Protein AF-A0A5B2VQ23-F1 (afdb_monomer_lite)

Foldseek 3Di:
DDPVVVVLLVVLLVLLLLLVVLLVLLVVLVVCVVVVPPVSVVDVVSLVSSVVSLLVLLQSLLLQLPPPDPSNVSHLVVCCPPVNVVVFDPVLSVVSVVLSVVCVVLSVVSVVSNCVSVVVPPPPVPPPSPVPCVCSVSSVVSSVSSVVNSCSRQVRPPPPPDPPPPDSVVVVVVVVVVVVVVVVVVVVPD

Radius of gyration: 19.09 Å; chains: 1; bounding box: 49×31×56 Å

Structure (mmCIF, N/CA/C/O backbone):
data_AF-A0A5B2VQ23-F1
#
_entry.id   AF-A0A5B2VQ23-F1
#
loop_
_atom_site.group_PDB
_atom_site.id
_atom_site.type_symbol
_atom_site.label_atom_id
_atom_site.label_alt_id
_atom_site.label_comp_id
_atom_site.label_asym_id
_atom_site.label_entity_id
_atom_site.label_seq_id
_atom_site.pdbx_PDB_ins_code
_atom_site.Cartn_x
_atom_site.Cartn_y
_atom_site.Cartn_z
_atom_site.occupancy
_atom_site.B_iso_or_equiv
_atom_site.auth_seq_id
_atom_site.auth_comp_id
_atom_site.auth_asym_id
_atom_site.auth_atom_id
_atom_site.pdbx_PDB_model_num
ATOM 1 N N . MET A 1 1 ? -21.904 -0.672 13.818 1.00 55.91 1 MET A N 1
ATOM 2 C CA . MET A 1 1 ? -20.842 0.058 13.090 1.00 55.91 1 MET A CA 1
ATOM 3 C C . MET A 1 1 ? -21.196 1.538 13.069 1.00 55.91 1 MET A C 1
ATOM 5 O O . MET A 1 1 ? -22.322 1.856 12.708 1.00 55.91 1 MET A O 1
ATOM 9 N N . THR A 1 2 ? -20.294 2.427 13.496 1.00 69.75 2 THR A N 1
ATOM 10 C CA . THR A 1 2 ? -20.486 3.876 13.313 1.00 69.75 2 THR A CA 1
ATOM 11 C C . THR A 1 2 ? -20.231 4.232 11.846 1.00 69.75 2 THR A C 1
ATOM 13 O O . THR A 1 2 ? -19.403 3.597 11.189 1.00 69.75 2 THR A O 1
ATOM 16 N N . LEU A 1 3 ? -20.946 5.228 11.318 1.00 74.62 3 LEU A N 1
ATOM 17 C CA . LEU A 1 3 ? -20.786 5.693 9.932 1.00 74.62 3 LEU A CA 1
ATOM 18 C C . LEU A 1 3 ? -19.321 6.056 9.620 1.00 74.62 3 LEU A C 1
ATOM 20 O O . LEU A 1 3 ? -18.802 5.725 8.560 1.00 74.62 3 LEU A O 1
ATOM 24 N N . GLU A 1 4 ? -18.630 6.645 10.592 1.00 78.56 4 GLU A N 1
ATOM 25 C CA . GLU A 1 4 ? -17.244 7.099 10.463 1.00 78.56 4 GLU A CA 1
ATOM 26 C C . GLU A 1 4 ? -16.233 5.960 10.261 1.00 78.56 4 GLU A C 1
ATOM 28 O O . GLU A 1 4 ? -15.304 6.094 9.462 1.00 78.56 4 GLU A O 1
ATOM 33 N N . LEU A 1 5 ? -16.415 4.816 10.935 1.00 80.19 5 LEU A N 1
ATOM 34 C CA . LEU A 1 5 ? -15.541 3.654 10.750 1.00 80.19 5 LEU A CA 1
ATOM 35 C C . LEU A 1 5 ? -15.748 3.029 9.364 1.00 80.19 5 LEU A C 1
ATOM 37 O O . LEU A 1 5 ? -14.778 2.677 8.693 1.00 80.19 5 LEU A O 1
ATOM 41 N N . ALA A 1 6 ? -17.000 2.946 8.903 1.00 79.62 6 ALA A N 1
ATOM 42 C CA . ALA A 1 6 ? -17.312 2.473 7.555 1.00 79.62 6 ALA A CA 1
ATOM 43 C C . ALA A 1 6 ? -16.674 3.373 6.483 1.00 79.62 6 ALA A C 1
ATOM 45 O O . ALA A 1 6 ? -16.085 2.879 5.518 1.00 79.62 6 ALA A O 1
ATOM 46 N N . GLU A 1 7 ? -16.734 4.695 6.668 1.00 81.44 7 GLU A N 1
ATOM 47 C CA . GLU A 1 7 ? -16.079 5.660 5.785 1.00 81.44 7 GLU A CA 1
ATOM 48 C C . GLU A 1 7 ? -14.554 5.512 5.791 1.00 81.44 7 GLU A C 1
ATOM 50 O O . GLU A 1 7 ? -13.938 5.509 4.721 1.00 81.44 7 GLU A O 1
ATOM 55 N N . LEU A 1 8 ? -13.935 5.350 6.965 1.00 86.50 8 LEU A N 1
ATOM 56 C CA . LEU A 1 8 ? -12.493 5.134 7.095 1.00 86.50 8 LEU A CA 1
ATOM 57 C C . LEU A 1 8 ? -12.040 3.895 6.310 1.00 86.50 8 LEU A C 1
ATOM 59 O O . LEU A 1 8 ? -11.139 3.999 5.472 1.00 86.50 8 LEU A O 1
ATOM 63 N N . LEU A 1 9 ? -12.698 2.755 6.533 1.00 86.06 9 LEU A N 1
ATOM 64 C CA . LEU A 1 9 ? -12.406 1.500 5.833 1.00 86.06 9 LEU A CA 1
ATOM 65 C C . LEU A 1 9 ? -12.638 1.638 4.325 1.00 86.06 9 LEU A C 1
ATOM 67 O O . LEU A 1 9 ? -11.800 1.226 3.522 1.00 86.06 9 LEU A O 1
ATOM 71 N N . GLY A 1 10 ? -13.728 2.297 3.920 1.00 80.88 10 GLY A N 1
ATOM 72 C CA . GLY A 1 10 ? -14.028 2.565 2.515 1.00 80.88 10 GLY A CA 1
ATOM 73 C C . GLY A 1 10 ? -12.948 3.401 1.818 1.00 80.88 10 GLY A C 1
ATOM 74 O O . GLY A 1 10 ? -12.617 3.143 0.654 1.00 80.88 10 GLY A O 1
ATOM 75 N N . LYS A 1 11 ? -12.352 4.378 2.518 1.00 86.94 11 LYS A N 1
ATOM 76 C CA . LYS A 1 11 ? -11.222 5.172 2.006 1.00 86.94 11 LYS A CA 1
ATOM 77 C C . LYS A 1 11 ? -9.931 4.362 1.944 1.00 86.94 11 LYS A C 1
ATOM 79 O O . LYS A 1 11 ? -9.239 4.444 0.933 1.00 86.94 11 LYS A O 1
ATOM 84 N N . GLN A 1 12 ? -9.629 3.557 2.959 1.00 91.38 12 GLN A N 1
ATOM 85 C CA . GLN A 1 12 ? -8.456 2.676 2.947 1.00 91.38 12 GLN A CA 1
ATOM 86 C C . GLN A 1 12 ? -8.512 1.673 1.794 1.00 91.38 12 GLN A C 1
ATOM 88 O O . GLN A 1 12 ? -7.545 1.520 1.050 1.00 91.38 12 GLN A O 1
ATOM 93 N N . TYR A 1 13 ? -9.680 1.069 1.584 1.00 88.25 13 TYR A N 1
ATOM 94 C CA . TYR A 1 13 ? -9.930 0.173 0.465 1.00 88.25 13 TYR A CA 1
ATOM 95 C C . TYR A 1 13 ? -9.766 0.871 -0.890 1.00 88.25 13 TYR A C 1
ATOM 97 O O . TYR A 1 13 ? -9.156 0.330 -1.808 1.00 88.25 13 TYR A O 1
ATOM 105 N N . LEU A 1 14 ? -10.272 2.102 -1.026 1.00 85.50 14 LEU A N 1
ATOM 106 C CA . LEU A 1 14 ? -10.092 2.891 -2.245 1.00 85.50 14 LEU A CA 1
ATOM 107 C C . LEU A 1 14 ? -8.608 3.163 -2.538 1.00 85.50 14 LEU A C 1
ATOM 109 O O . LEU A 1 14 ? -8.192 3.026 -3.686 1.00 85.50 14 LEU A O 1
ATOM 113 N N . ILE A 1 15 ? -7.818 3.517 -1.521 1.00 86.56 15 ILE A N 1
ATOM 114 C CA . ILE A 1 15 ? -6.372 3.725 -1.675 1.00 86.56 15 ILE A CA 1
ATOM 115 C C . ILE A 1 15 ? -5.701 2.424 -2.127 1.00 86.56 15 ILE A C 1
ATOM 117 O O . ILE A 1 15 ? -4.978 2.437 -3.121 1.00 86.56 15 ILE A O 1
ATOM 121 N N . ALA A 1 16 ? -5.988 1.296 -1.469 1.00 89.38 16 ALA A N 1
ATOM 122 C CA . ALA A 1 16 ? -5.432 -0.003 -1.845 1.00 89.38 16 ALA A CA 1
ATOM 123 C C . ALA A 1 16 ? -5.801 -0.408 -3.284 1.00 89.38 16 ALA A C 1
ATOM 125 O O . ALA A 1 16 ? -4.937 -0.853 -4.033 1.00 89.38 16 ALA A O 1
ATOM 126 N N . ALA A 1 17 ? -7.0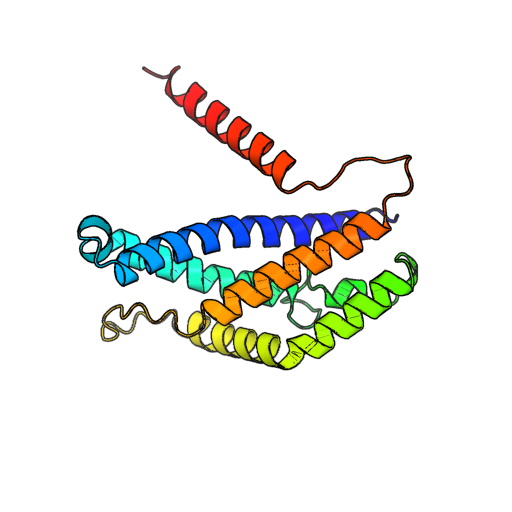41 -0.173 -3.720 1.00 84.88 17 ALA A N 1
ATOM 127 C CA . ALA A 1 17 ? -7.463 -0.446 -5.095 1.00 84.88 17 ALA A CA 1
ATOM 128 C C . ALA A 1 17 ? -6.725 0.426 -6.132 1.00 84.88 17 ALA A C 1
ATOM 130 O O . ALA A 1 17 ? -6.422 -0.029 -7.235 1.00 84.88 17 ALA A O 1
ATOM 131 N N . TYR A 1 18 ? -6.411 1.685 -5.801 1.00 87.12 18 TYR A N 1
ATOM 132 C CA . TYR A 1 18 ? -5.564 2.513 -6.664 1.00 87.12 18 TYR A CA 1
ATOM 133 C C . TYR A 1 18 ? -4.118 2.023 -6.686 1.00 87.12 18 TYR A C 1
ATOM 135 O O . TYR A 1 18 ? -3.516 2.003 -7.759 1.00 87.12 18 TYR A O 1
ATOM 143 N N . VAL A 1 19 ? -3.576 1.605 -5.540 1.00 89.94 19 VAL A N 1
ATOM 144 C CA . VAL A 1 19 ? -2.248 0.983 -5.471 1.00 89.94 19 VAL A CA 1
ATOM 145 C C . VAL A 1 19 ? -2.190 -0.257 -6.362 1.00 89.94 19 VAL A C 1
ATOM 147 O O . VAL A 1 19 ? -1.254 -0.371 -7.145 1.00 89.94 19 VAL A O 1
ATOM 150 N N . GLU A 1 20 ? -3.206 -1.122 -6.320 1.00 91.88 20 GLU A N 1
ATOM 151 C CA . GLU A 1 20 ? -3.279 -2.350 -7.124 1.00 91.88 20 GLU A CA 1
ATOM 152 C C . GLU A 1 20 ? -3.112 -2.077 -8.622 1.00 91.88 20 GLU A C 1
ATOM 154 O O . GLU A 1 20 ? -2.268 -2.673 -9.288 1.00 91.88 20 GLU A O 1
ATOM 159 N N . LYS A 1 21 ? -3.857 -1.109 -9.161 1.00 88.81 21 LYS A N 1
ATOM 160 C CA . LYS A 1 21 ? -3.761 -0.759 -10.586 1.00 88.81 21 LYS A CA 1
ATOM 161 C C . LYS A 1 21 ? -2.381 -0.228 -10.960 1.00 88.81 21 LYS A C 1
ATOM 163 O O . LYS A 1 21 ? -1.829 -0.580 -12.001 1.00 88.81 21 LYS A O 1
ATOM 168 N N . LYS A 1 22 ? -1.829 0.648 -10.117 1.00 91.50 22 LYS A N 1
ATOM 169 C CA . LYS A 1 22 ? -0.528 1.279 -10.360 1.00 91.50 22 LYS A CA 1
ATOM 170 C C . LYS A 1 22 ? 0.593 0.246 -10.285 1.00 91.50 22 LYS A C 1
ATOM 172 O O . LYS A 1 22 ? 1.469 0.244 -11.143 1.00 91.50 22 LYS A O 1
ATOM 177 N N . ILE A 1 23 ? 0.553 -0.648 -9.296 1.00 91.12 23 ILE A N 1
ATOM 178 C CA . ILE A 1 23 ? 1.591 -1.658 -9.091 1.00 91.12 23 ILE A CA 1
ATOM 179 C C . ILE A 1 23 ? 1.540 -2.754 -10.159 1.00 91.12 23 ILE A C 1
ATOM 181 O O . ILE A 1 23 ? 2.591 -3.173 -10.628 1.00 91.12 23 ILE A O 1
ATOM 185 N N . GLN A 1 24 ? 0.348 -3.139 -10.636 1.00 89.56 24 GLN A N 1
ATOM 186 C CA . GLN A 1 24 ? 0.195 -4.039 -11.786 1.00 89.56 24 GLN A CA 1
ATOM 187 C C . GLN A 1 24 ? 0.872 -3.476 -13.039 1.00 89.56 24 GLN A C 1
ATOM 189 O O . GLN A 1 24 ? 1.610 -4.193 -13.710 1.00 89.56 24 GLN A O 1
ATOM 194 N N . LEU A 1 25 ? 0.678 -2.184 -13.327 1.00 88.88 25 LEU A N 1
ATOM 195 C CA . LEU A 1 25 ? 1.343 -1.520 -14.448 1.00 88.88 25 LEU A CA 1
ATOM 196 C C . LEU A 1 25 ? 2.869 -1.506 -14.276 1.00 88.88 25 LEU A C 1
ATOM 198 O O . LEU A 1 25 ? 3.599 -1.813 -15.216 1.00 88.88 25 LEU A O 1
ATOM 202 N N . VAL A 1 26 ? 3.350 -1.154 -13.079 1.00 89.12 26 VAL A N 1
ATOM 203 C CA . VAL A 1 26 ? 4.786 -1.123 -12.764 1.00 89.12 26 VAL A CA 1
ATOM 204 C C . VAL A 1 26 ? 5.410 -2.506 -12.930 1.00 89.12 26 VAL A C 1
ATOM 206 O O . VAL A 1 26 ? 6.431 -2.619 -13.602 1.00 89.12 26 VAL A O 1
ATOM 209 N N . ASN A 1 27 ? 4.784 -3.549 -12.378 1.00 89.19 27 ASN A N 1
ATOM 210 C CA . ASN A 1 27 ? 5.247 -4.931 -12.494 1.00 89.19 27 ASN A CA 1
ATOM 211 C C . ASN A 1 27 ? 5.236 -5.400 -13.956 1.00 89.19 27 ASN A C 1
ATOM 213 O O . ASN A 1 27 ? 6.235 -5.932 -14.417 1.00 89.19 27 ASN A O 1
ATOM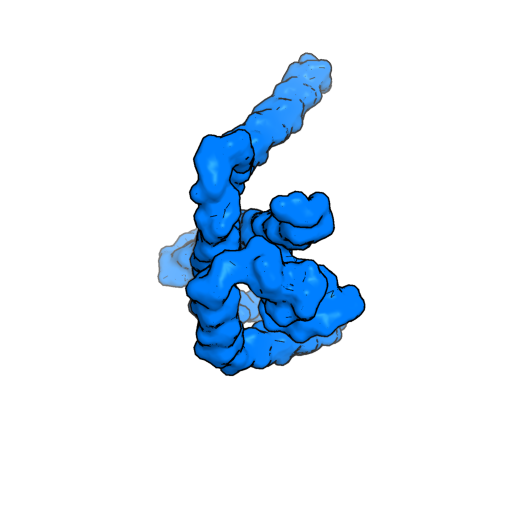 217 N N . TYR A 1 28 ? 4.170 -5.127 -14.719 1.00 89.12 28 TYR A N 1
ATOM 218 C CA . TYR A 1 28 ? 4.104 -5.477 -16.145 1.00 89.12 28 TYR A CA 1
ATOM 219 C C . TYR A 1 28 ? 5.250 -4.849 -16.948 1.00 89.12 28 TYR A C 1
ATOM 221 O O . TYR A 1 28 ? 5.895 -5.503 -17.767 1.00 89.12 28 TYR A O 1
ATOM 229 N N . ILE A 1 29 ? 5.517 -3.566 -16.700 1.00 85.38 29 ILE A N 1
ATOM 230 C CA . ILE A 1 29 ? 6.586 -2.839 -17.376 1.00 85.38 29 ILE A CA 1
ATOM 231 C C . ILE A 1 29 ? 7.959 -3.367 -16.921 1.00 85.38 29 ILE A C 1
ATOM 233 O O . ILE A 1 29 ? 8.810 -3.598 -17.776 1.00 85.38 29 ILE A O 1
ATOM 237 N N . LYS A 1 30 ? 8.157 -3.643 -15.621 1.00 85.62 30 LYS A N 1
ATOM 238 C CA . LYS A 1 30 ? 9.380 -4.257 -15.070 1.00 85.62 30 LYS A CA 1
ATOM 239 C C . LYS A 1 30 ? 9.673 -5.627 -15.683 1.00 85.62 30 LYS A C 1
ATOM 241 O O . LYS A 1 30 ? 10.771 -5.828 -16.194 1.00 85.62 30 LYS A O 1
ATOM 246 N N . ASP A 1 31 ? 8.684 -6.515 -15.702 1.00 86.06 31 ASP A N 1
ATOM 247 C CA . ASP A 1 31 ? 8.779 -7.846 -16.309 1.00 86.06 31 ASP A CA 1
ATOM 248 C C . ASP A 1 31 ? 9.177 -7.768 -17.786 1.00 86.06 31 ASP A C 1
ATOM 250 O O . ASP A 1 31 ? 9.881 -8.637 -18.295 1.00 86.06 31 ASP A O 1
ATOM 254 N N . GLY A 1 32 ? 8.724 -6.722 -18.481 1.00 82.94 32 GLY A N 1
ATOM 255 C CA . GLY A 1 32 ? 9.121 -6.429 -19.848 1.00 82.94 32 GLY A CA 1
ATOM 256 C C . GLY A 1 32 ? 10.613 -6.169 -20.022 1.00 82.94 32 GLY A C 1
ATOM 257 O O . GLY A 1 32 ? 11.196 -6.685 -20.975 1.00 82.94 32 GLY A O 1
ATOM 258 N N . TYR A 1 33 ? 11.230 -5.406 -19.113 1.00 79.75 33 TYR A N 1
ATOM 259 C CA . TYR A 1 33 ? 12.685 -5.203 -19.119 1.00 79.75 33 TYR A CA 1
ATOM 260 C C . TYR A 1 33 ? 13.427 -6.475 -18.767 1.00 79.75 33 TYR A C 1
ATOM 262 O O . TYR A 1 33 ? 14.385 -6.814 -19.444 1.00 79.75 33 TYR A O 1
ATOM 270 N N . ASP A 1 34 ? 12.964 -7.193 -17.744 1.00 82.25 34 ASP A N 1
ATOM 271 C CA . ASP A 1 34 ? 13.632 -8.412 -17.275 1.00 82.25 34 ASP A CA 1
ATOM 272 C C . ASP A 1 34 ? 13.640 -9.523 -18.335 1.00 82.25 34 ASP A C 1
ATOM 274 O O . ASP A 1 34 ? 14.449 -10.444 -18.264 1.00 82.25 34 ASP A O 1
ATOM 278 N N . LYS A 1 35 ? 12.735 -9.437 -19.317 1.00 85.62 35 LYS A N 1
ATOM 279 C CA . LYS A 1 35 ? 12.602 -10.365 -20.449 1.00 85.62 35 LYS A CA 1
ATOM 280 C C . LYS A 1 35 ? 13.102 -9.789 -21.777 1.00 85.62 35 LYS A C 1
ATOM 282 O O . LYS A 1 35 ? 12.795 -10.355 -22.824 1.00 85.62 35 LYS A O 1
ATOM 287 N N . ASP A 1 36 ? 13.800 -8.658 -21.756 1.00 81.44 36 ASP A N 1
ATOM 288 C CA . ASP A 1 36 ? 14.346 -8.002 -22.946 1.00 81.44 36 ASP A CA 1
ATOM 289 C C . ASP A 1 36 ? 13.316 -7.696 -24.059 1.00 81.44 36 ASP A C 1
ATOM 291 O O . ASP A 1 36 ? 13.629 -7.724 -25.250 1.00 81.44 36 ASP A O 1
ATOM 295 N N . LEU A 1 37 ? 12.059 -7.386 -23.702 1.00 80.31 37 LEU A N 1
ATOM 296 C CA . LEU A 1 37 ? 10.991 -7.152 -24.684 1.00 80.31 37 LEU A CA 1
ATOM 297 C C . LEU A 1 37 ? 11.185 -5.805 -25.419 1.00 80.31 37 LEU A C 1
ATOM 299 O O . LEU A 1 37 ? 10.974 -4.744 -24.815 1.00 80.31 37 LEU A O 1
ATOM 303 N N . PRO A 1 38 ? 11.481 -5.787 -26.740 1.00 74.19 38 PRO A N 1
ATOM 304 C CA . PRO A 1 38 ? 11.937 -4.572 -27.430 1.00 74.19 38 PRO A CA 1
ATOM 305 C C . PRO A 1 38 ? 10.940 -3.406 -27.422 1.00 74.19 38 PRO A C 1
ATOM 307 O O . PRO A 1 38 ? 11.345 -2.245 -27.379 1.00 74.19 38 PRO A O 1
ATOM 310 N N . ILE A 1 39 ? 9.635 -3.693 -27.454 1.00 74.19 39 ILE A N 1
ATOM 311 C CA . ILE A 1 39 ? 8.572 -2.671 -27.442 1.00 74.19 39 ILE A CA 1
ATOM 312 C C . ILE A 1 39 ? 8.529 -1.930 -26.099 1.00 74.19 39 ILE A C 1
ATOM 314 O O . ILE A 1 39 ? 8.231 -0.737 -26.064 1.00 74.19 39 ILE A O 1
ATOM 318 N N . LEU A 1 40 ? 8.832 -2.620 -24.998 1.00 72.19 40 LEU A N 1
ATOM 319 C CA . LEU A 1 40 ? 8.796 -2.047 -23.653 1.00 72.19 40 LEU A CA 1
ATOM 320 C C . LEU A 1 40 ? 10.113 -1.331 -23.334 1.00 72.19 40 LEU A C 1
ATOM 322 O O . LEU A 1 40 ? 10.093 -0.214 -22.820 1.00 72.19 40 LEU A O 1
ATOM 326 N N . ILE A 1 41 ? 11.245 -1.903 -23.752 1.00 68.69 41 ILE A N 1
ATOM 327 C CA . ILE A 1 41 ? 12.574 -1.319 -23.527 1.00 68.69 41 ILE A CA 1
ATOM 328 C C . ILE A 1 41 ? 12.773 -0.010 -24.284 1.00 68.69 41 ILE A C 1
ATOM 330 O O . ILE A 1 41 ? 13.300 0.947 -23.724 1.00 68.69 41 ILE A O 1
ATOM 334 N N . ASN A 1 42 ? 12.318 0.077 -25.531 1.00 73.81 42 ASN A N 1
ATOM 335 C CA . ASN A 1 42 ? 12.591 1.251 -26.362 1.00 73.81 42 ASN A CA 1
ATOM 336 C C . ASN A 1 42 ? 11.587 2.401 -26.165 1.00 73.81 42 ASN A C 1
ATOM 338 O O . ASN A 1 42 ? 11.744 3.473 -26.752 1.00 73.81 42 ASN A O 1
ATOM 342 N N . ASN A 1 43 ? 10.551 2.218 -25.341 1.00 79.44 43 ASN A N 1
ATOM 343 C CA . ASN A 1 43 ? 9.467 3.185 -25.205 1.00 79.44 43 ASN A CA 1
ATOM 344 C C . ASN A 1 43 ? 9.617 4.075 -23.962 1.00 79.44 43 ASN A C 1
ATOM 346 O O . ASN A 1 43 ? 9.014 3.821 -22.924 1.00 79.44 43 ASN A O 1
ATOM 350 N N . ARG A 1 44 ? 10.348 5.189 -24.092 1.00 77.81 44 ARG A N 1
ATOM 351 C CA . ARG A 1 44 ? 10.585 6.162 -23.001 1.00 77.81 44 ARG A CA 1
ATOM 352 C C . ARG A 1 44 ? 9.317 6.644 -22.280 1.00 77.81 44 ARG A C 1
ATOM 354 O O . ARG A 1 44 ? 9.371 6.944 -21.090 1.00 77.81 44 ARG A O 1
ATOM 361 N N . PHE A 1 45 ? 8.177 6.715 -22.968 1.00 79.75 45 PHE A N 1
ATOM 362 C CA . PHE A 1 45 ? 6.909 7.110 -22.349 1.00 79.75 45 PHE A CA 1
ATOM 363 C C . PHE A 1 45 ? 6.426 6.073 -21.322 1.00 79.75 45 PHE A C 1
ATOM 365 O O . PHE A 1 45 ? 5.990 6.438 -20.226 1.00 79.75 45 PHE A O 1
ATOM 372 N N . LEU A 1 46 ? 6.554 4.780 -21.637 1.00 81.06 46 LEU A N 1
ATOM 373 C CA . LEU A 1 46 ? 6.235 3.697 -20.702 1.00 81.06 46 LEU A CA 1
ATOM 374 C C . LEU A 1 46 ? 7.167 3.705 -19.486 1.00 81.06 46 LEU A C 1
ATOM 376 O O . LEU A 1 46 ? 6.696 3.510 -18.367 1.00 81.06 46 LEU A O 1
ATOM 380 N N . HIS A 1 47 ? 8.455 4.010 -19.675 1.00 76.75 47 HIS A N 1
ATOM 381 C CA . HIS A 1 47 ? 9.421 4.140 -18.572 1.00 76.75 47 HIS A CA 1
ATOM 382 C C . HIS A 1 47 ? 8.984 5.229 -17.595 1.00 76.75 47 HIS A C 1
ATOM 384 O O . HIS A 1 47 ? 8.882 5.003 -16.389 1.00 76.75 47 HIS A O 1
ATOM 390 N N . PHE A 1 48 ? 8.676 6.409 -18.134 1.00 80.19 48 PHE A N 1
ATOM 391 C CA . PHE A 1 48 ? 8.255 7.560 -17.348 1.00 80.19 48 PHE A CA 1
ATOM 392 C C . PHE A 1 48 ? 6.948 7.285 -16.600 1.00 80.19 48 PHE A C 1
ATOM 394 O O . PHE A 1 48 ? 6.818 7.594 -15.415 1.00 80.19 48 PHE A O 1
ATOM 401 N N . THR A 1 49 ? 6.005 6.622 -17.267 1.00 84.62 49 THR A N 1
ATOM 402 C CA . THR A 1 49 ? 4.725 6.242 -16.671 1.00 84.62 49 THR A CA 1
ATOM 403 C C . THR A 1 49 ? 4.918 5.234 -15.538 1.00 84.62 49 THR A C 1
ATOM 405 O O . THR A 1 49 ? 4.341 5.416 -14.465 1.00 84.62 49 THR A O 1
ATOM 408 N N . ALA A 1 50 ? 5.743 4.199 -15.719 1.00 85.06 50 ALA A N 1
ATOM 409 C CA . ALA A 1 50 ? 6.041 3.238 -14.657 1.00 85.06 50 ALA A CA 1
ATOM 410 C C . ALA A 1 50 ? 6.680 3.929 -13.448 1.00 85.06 50 ALA A C 1
ATOM 412 O O . ALA A 1 50 ? 6.275 3.708 -12.311 1.00 85.06 50 ALA A O 1
ATOM 413 N N . HIS A 1 51 ? 7.621 4.834 -13.689 1.00 83.38 51 HIS A N 1
ATOM 414 C CA . HIS A 1 51 ? 8.300 5.562 -12.629 1.00 83.38 51 HIS A CA 1
ATOM 415 C C . HIS A 1 51 ? 7.359 6.492 -11.837 1.00 83.38 51 HIS A C 1
ATOM 417 O O . HIS A 1 51 ? 7.394 6.491 -10.605 1.00 83.38 51 HIS A O 1
ATOM 423 N N . ILE A 1 52 ? 6.459 7.223 -12.508 1.00 85.00 52 ILE A N 1
ATOM 424 C CA . ILE A 1 52 ? 5.422 8.029 -11.837 1.00 85.00 52 ILE A CA 1
ATOM 425 C C . ILE A 1 52 ? 4.503 7.145 -10.995 1.00 85.00 52 ILE A C 1
ATOM 427 O O . ILE A 1 52 ? 4.227 7.462 -9.836 1.00 85.00 52 ILE A O 1
ATOM 431 N N . ASN A 1 53 ? 4.023 6.037 -11.563 1.00 89.25 53 ASN A N 1
ATOM 432 C CA . ASN A 1 53 ? 3.117 5.137 -10.856 1.00 89.25 53 ASN A CA 1
ATOM 433 C C . ASN A 1 53 ? 3.797 4.508 -9.640 1.00 89.25 53 ASN A C 1
ATOM 435 O O . ASN A 1 53 ? 3.205 4.479 -8.566 1.00 89.25 53 ASN A O 1
ATOM 439 N N . TYR A 1 54 ? 5.056 4.098 -9.771 1.00 87.88 54 TYR A N 1
ATOM 440 C CA . TYR A 1 54 ? 5.856 3.567 -8.673 1.00 87.88 54 TYR A CA 1
ATOM 441 C C . TYR A 1 54 ? 6.029 4.582 -7.535 1.00 87.88 54 TYR A C 1
ATOM 443 O O . TYR A 1 54 ? 5.735 4.273 -6.379 1.00 87.88 54 TYR A O 1
ATOM 451 N N . ARG A 1 55 ? 6.404 5.826 -7.862 1.00 85.81 55 ARG A N 1
ATOM 452 C CA . ARG A 1 55 ? 6.470 6.932 -6.892 1.00 85.81 55 ARG A CA 1
ATOM 453 C C . ARG A 1 55 ? 5.128 7.138 -6.199 1.00 85.81 55 ARG A C 1
ATOM 455 O O . ARG A 1 55 ? 5.068 7.213 -4.974 1.00 85.81 55 ARG A O 1
ATOM 462 N N . SER A 1 56 ? 4.040 7.187 -6.966 1.00 88.44 56 SER A N 1
ATOM 463 C CA . SER A 1 56 ? 2.697 7.355 -6.411 1.00 88.44 56 SER A CA 1
ATOM 464 C C . SER A 1 56 ? 2.302 6.206 -5.483 1.00 88.44 56 SER A C 1
ATOM 466 O O . SER A 1 56 ? 1.710 6.475 -4.443 1.00 88.44 56 SER A O 1
ATOM 468 N N . VAL A 1 57 ? 2.648 4.958 -5.811 1.00 91.25 57 VAL A N 1
ATOM 469 C CA . VAL A 1 57 ? 2.393 3.791 -4.953 1.00 91.25 57 VAL A CA 1
ATOM 470 C C . VAL A 1 57 ? 3.098 3.934 -3.608 1.00 91.25 57 VAL A C 1
ATOM 472 O O . VAL A 1 57 ? 2.487 3.677 -2.576 1.00 91.25 57 VAL A O 1
ATOM 475 N N . ILE A 1 58 ? 4.352 4.391 -3.590 1.00 90.69 58 ILE A N 1
ATOM 476 C CA . ILE A 1 58 ? 5.094 4.632 -2.341 1.00 90.69 58 ILE A CA 1
ATOM 477 C C . ILE A 1 58 ? 4.357 5.654 -1.462 1.00 90.69 58 ILE A C 1
ATOM 479 O O . ILE A 1 58 ? 4.241 5.459 -0.251 1.00 90.69 58 ILE A O 1
ATOM 483 N N . VAL A 1 59 ? 3.832 6.730 -2.058 1.00 89.38 59 VAL A N 1
ATOM 484 C CA . VAL A 1 59 ? 3.054 7.747 -1.331 1.00 89.38 59 VAL A CA 1
ATOM 485 C C . VAL A 1 59 ? 1.750 7.172 -0.782 1.00 89.38 59 VAL A C 1
ATOM 487 O O . VAL A 1 59 ? 1.446 7.381 0.391 1.00 89.38 59 VAL A O 1
ATOM 490 N N . ASP A 1 60 ? 1.007 6.436 -1.605 1.00 91.69 60 ASP A N 1
ATOM 491 C CA . ASP A 1 60 ? -0.286 5.857 -1.239 1.00 91.69 60 ASP A CA 1
ATOM 492 C C . ASP A 1 60 ? -0.140 4.788 -0.143 1.00 91.69 60 ASP A C 1
ATOM 494 O O . ASP A 1 60 ? -0.877 4.796 0.844 1.00 91.69 60 ASP A O 1
ATOM 498 N N . LEU A 1 61 ? 0.867 3.914 -0.250 1.00 93.88 61 LEU A N 1
ATOM 499 C CA . LEU A 1 61 ? 1.196 2.943 0.796 1.00 93.88 61 LEU A CA 1
ATOM 500 C C . LEU A 1 61 ? 1.624 3.640 2.088 1.00 93.88 61 LEU A C 1
ATOM 502 O O . LEU A 1 61 ? 1.208 3.231 3.171 1.00 93.88 61 LEU A O 1
ATOM 506 N N . TYR A 1 62 ? 2.401 4.723 2.009 1.00 92.12 62 TYR A N 1
ATOM 507 C CA . TYR A 1 62 ? 2.728 5.499 3.203 1.00 92.12 62 TYR A CA 1
ATOM 508 C C . TYR A 1 62 ? 1.494 6.160 3.828 1.00 92.12 62 TYR A C 1
ATOM 510 O O . TYR A 1 62 ? 1.430 6.277 5.046 1.00 92.12 62 TYR A O 1
ATOM 518 N N . ALA A 1 63 ? 0.495 6.563 3.044 1.00 91.75 63 ALA A N 1
ATOM 519 C CA . ALA A 1 63 ? -0.746 7.099 3.600 1.00 91.75 63 ALA A CA 1
ATOM 520 C C . ALA A 1 63 ? -1.527 6.045 4.411 1.00 91.75 63 ALA A C 1
ATOM 522 O O . ALA A 1 63 ? -2.180 6.402 5.394 1.00 91.75 63 ALA A O 1
ATOM 523 N N . LEU A 1 64 ? -1.430 4.763 4.032 1.00 94.94 64 LEU A N 1
ATOM 524 C CA . LEU A 1 64 ? -2.024 3.633 4.758 1.00 94.94 64 LEU A CA 1
ATOM 525 C C . LEU A 1 64 ? -1.201 3.198 5.977 1.00 94.94 64 LEU A C 1
ATOM 527 O O . LEU A 1 64 ? -1.771 2.841 7.002 1.00 94.94 64 LEU A O 1
ATOM 531 N N . TYR A 1 65 ? 0.127 3.228 5.891 1.00 95.50 65 TYR A N 1
ATOM 532 C CA . TYR A 1 65 ? 1.010 2.701 6.939 1.00 95.50 65 TYR A CA 1
ATOM 533 C C . TYR A 1 65 ? 1.686 3.763 7.810 1.00 95.50 65 TYR A C 1
ATOM 535 O O . TYR A 1 65 ? 2.328 3.435 8.803 1.00 95.50 65 TYR A O 1
ATOM 543 N N . GLY A 1 66 ? 1.610 5.036 7.445 1.00 90.44 66 GLY A N 1
ATOM 544 C CA . GLY A 1 66 ? 2.244 6.117 8.187 1.00 90.44 66 GLY A CA 1
ATOM 545 C C . GLY A 1 66 ? 1.554 6.369 9.531 1.00 90.44 66 GLY A C 1
ATOM 546 O O . GLY A 1 66 ? 0.404 5.971 9.715 1.00 90.44 66 GLY A O 1
ATOM 547 N N . PRO A 1 67 ? 2.207 7.062 10.478 1.00 90.31 67 PRO A N 1
ATOM 548 C CA . PRO A 1 67 ? 1.572 7.418 11.745 1.00 90.31 67 PRO A CA 1
ATOM 549 C C . PRO A 1 67 ? 0.306 8.239 11.485 1.00 90.31 67 PRO A C 1
ATOM 551 O O . PRO A 1 67 ? 0.324 9.121 10.615 1.00 90.31 67 PRO A O 1
ATOM 554 N N . PHE A 1 68 ? -0.772 7.955 12.221 1.00 90.44 68 PHE A N 1
ATOM 555 C CA . PHE A 1 68 ? -2.013 8.717 12.112 1.00 90.44 68 PHE A CA 1
ATOM 556 C C . PHE A 1 68 ? -1.756 10.203 12.407 1.00 90.44 68 PHE A C 1
ATOM 558 O O . PHE A 1 68 ? -1.015 10.570 13.316 1.00 90.44 68 PHE A O 1
ATOM 565 N N . GLY A 1 69 ? -2.329 11.069 11.573 1.00 86.69 69 GLY A N 1
ATOM 566 C CA . GLY A 1 69 ? -2.185 12.513 11.686 1.00 86.69 69 GLY A CA 1
ATOM 567 C C . GLY A 1 69 ? -2.601 13.227 10.405 1.00 86.69 69 GLY A C 1
ATOM 568 O O . GLY A 1 69 ? -3.149 12.622 9.481 1.00 86.69 69 GLY A O 1
ATOM 569 N N . ARG A 1 70 ? -2.299 14.528 10.316 1.00 82.00 70 ARG A N 1
ATOM 570 C CA . ARG A 1 70 ? -2.721 15.397 9.198 1.00 82.00 70 ARG A CA 1
ATOM 571 C C . ARG A 1 70 ? -2.357 14.843 7.815 1.00 82.00 70 ARG A C 1
ATOM 573 O O . ARG A 1 70 ? -3.138 15.007 6.881 1.00 82.00 70 ARG A O 1
ATOM 580 N N . ASN A 1 71 ? -1.199 14.192 7.709 1.00 79.62 71 ASN A N 1
ATOM 581 C CA . ASN A 1 71 ? -0.654 13.690 6.447 1.00 79.62 71 ASN A CA 1
ATOM 582 C C . ASN A 1 71 ? -1.097 12.255 6.111 1.00 79.62 71 ASN A C 1
ATOM 584 O O . ASN A 1 71 ? -1.046 11.887 4.944 1.00 79.62 71 ASN A O 1
ATOM 588 N N . ASN A 1 72 ? -1.558 11.472 7.096 1.00 86.88 72 ASN A N 1
ATOM 589 C CA . ASN A 1 72 ? -1.954 10.065 6.930 1.00 86.88 72 ASN A CA 1
ATOM 590 C C . ASN A 1 72 ? -3.313 9.811 7.611 1.00 86.88 72 ASN A C 1
ATOM 592 O O . ASN A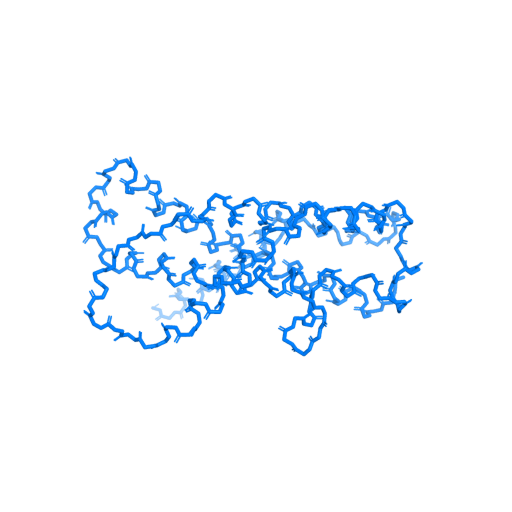 1 72 ? -3.451 8.982 8.511 1.00 86.88 72 ASN A O 1
ATOM 596 N N . LYS A 1 73 ? -4.336 10.575 7.210 1.00 89.06 73 LYS A N 1
ATOM 597 C CA . LYS A 1 73 ? -5.679 10.544 7.829 1.00 89.06 73 LYS A CA 1
ATOM 598 C C . LYS A 1 73 ? -6.392 9.194 7.725 1.00 89.06 73 LYS A C 1
ATOM 600 O O . LYS A 1 73 ? -7.329 8.941 8.479 1.00 89.06 73 LYS A O 1
ATOM 605 N N . TYR A 1 74 ? -5.975 8.373 6.766 1.00 92.06 74 TYR A N 1
ATOM 606 C CA . TYR A 1 74 ? -6.554 7.065 6.466 1.00 92.06 74 TYR A CA 1
ATOM 607 C C . TYR A 1 74 ? -5.618 5.923 6.860 1.00 92.06 74 TYR A C 1
ATOM 609 O O . TYR A 1 74 ? -5.764 4.810 6.376 1.00 92.06 74 TYR A O 1
ATOM 617 N N . SER A 1 75 ? -4.653 6.190 7.736 1.00 95.25 75 SER A N 1
ATOM 618 C CA . SER A 1 75 ? -3.729 5.173 8.216 1.00 95.25 75 SER A CA 1
ATOM 619 C C . SER A 1 75 ? -4.450 4.019 8.917 1.00 95.25 75 SER A C 1
ATOM 621 O O . SER A 1 75 ? -5.439 4.233 9.620 1.00 95.25 75 SER A O 1
ATOM 623 N N . PHE A 1 76 ? -3.915 2.806 8.796 1.00 95.12 76 PHE A N 1
ATOM 624 C CA . PHE A 1 76 ? -4.321 1.655 9.597 1.00 95.12 76 PHE A CA 1
ATOM 625 C C . PHE A 1 76 ? -4.122 1.888 11.097 1.00 95.12 76 PHE A C 1
ATOM 627 O O . PHE A 1 76 ? -4.881 1.350 11.895 1.00 95.12 76 PHE A O 1
ATOM 634 N N . PHE A 1 77 ? -3.178 2.747 11.496 1.00 94.44 77 PHE A N 1
ATOM 635 C CA . PHE A 1 77 ? -3.022 3.137 12.899 1.00 94.44 77 PHE A CA 1
ATOM 636 C C . PHE A 1 77 ? -4.255 3.857 13.448 1.00 94.44 77 PHE A C 1
ATOM 638 O O . PHE A 1 77 ? -4.547 3.715 14.627 1.00 94.44 77 PHE A O 1
ATOM 645 N N . ARG A 1 78 ? -5.029 4.551 12.599 1.00 93.06 78 ARG A N 1
ATOM 646 C CA . ARG A 1 78 ? -6.259 5.224 13.033 1.00 93.06 78 ARG A CA 1
ATOM 647 C C . ARG A 1 78 ? -7.300 4.242 13.569 1.00 93.06 78 ARG A C 1
ATOM 649 O O . ARG A 1 78 ? -8.060 4.573 14.462 1.00 93.06 78 ARG A O 1
ATOM 656 N N . ILE A 1 79 ? -7.315 3.019 13.048 1.00 90.44 79 ILE A N 1
ATOM 657 C CA . ILE A 1 79 ? -8.229 1.957 13.484 1.00 90.44 79 ILE A CA 1
ATOM 658 C C . ILE A 1 79 ? -7.975 1.558 14.950 1.00 90.44 79 ILE A C 1
ATOM 660 O O . ILE A 1 79 ? -8.876 1.086 15.637 1.00 90.44 79 ILE A O 1
ATOM 664 N N . LEU A 1 80 ? -6.742 1.750 15.424 1.00 91.06 80 LEU A N 1
ATOM 665 C CA . LEU A 1 80 ? -6.315 1.432 16.783 1.00 91.06 80 LEU A CA 1
ATOM 666 C C . LEU A 1 80 ? -6.544 2.585 17.772 1.00 91.06 80 LEU A C 1
ATOM 668 O O . LEU A 1 80 ? -6.205 2.435 18.942 1.00 91.06 80 LEU A O 1
ATOM 672 N N . GLU A 1 81 ? -7.086 3.720 17.325 1.00 91.31 81 GLU A N 1
ATOM 673 C CA . GLU A 1 81 ? -7.427 4.834 18.210 1.00 91.31 81 GLU A CA 1
ATOM 674 C C . GLU A 1 81 ? -8.630 4.474 19.096 1.00 91.31 81 GLU A C 1
ATOM 676 O O . GLU A 1 81 ? -9.530 3.763 18.632 1.00 91.31 81 GLU A O 1
ATOM 681 N N . PRO A 1 82 ? -8.717 4.999 20.335 1.00 87.88 82 PRO A N 1
ATOM 682 C CA . PRO A 1 82 ? -9.778 4.646 21.285 1.00 87.88 82 PRO A CA 1
ATOM 683 C C . PRO A 1 82 ? -11.204 4.792 20.730 1.00 87.88 82 PRO A C 1
ATOM 685 O O . PRO A 1 82 ? -12.099 4.051 21.133 1.00 87.88 82 PRO A O 1
ATOM 688 N N . GLU A 1 83 ? -11.406 5.723 19.790 1.00 85.75 83 GLU A N 1
ATOM 689 C CA . GLU A 1 83 ? -12.682 5.971 19.103 1.00 85.75 83 GLU A CA 1
ATOM 690 C C . GLU A 1 83 ? -13.194 4.770 18.286 1.00 85.75 83 GLU A C 1
ATOM 692 O O . GLU A 1 83 ? -14.404 4.560 18.193 1.00 85.75 83 GLU A O 1
ATOM 697 N N . TYR A 1 84 ? -12.294 3.958 17.723 1.00 83.62 84 TYR A N 1
ATOM 698 C CA . TYR A 1 84 ? -12.638 2.815 16.868 1.00 83.62 84 TYR A CA 1
ATOM 699 C C . TYR A 1 84 ? -12.196 1.473 17.448 1.00 83.62 84 TYR A C 1
ATOM 701 O O . TYR A 1 84 ? -12.740 0.433 17.079 1.00 83.62 84 TYR A O 1
ATOM 709 N N . GLU A 1 85 ? -11.251 1.481 18.384 1.00 81.38 85 GLU A N 1
ATOM 710 C CA . GLU A 1 85 ? -10.591 0.291 18.909 1.00 81.38 85 GLU A CA 1
ATOM 711 C C . GLU A 1 85 ? -11.560 -0.751 19.497 1.00 81.38 85 GLU A C 1
ATOM 713 O O . GLU A 1 85 ? -11.320 -1.956 19.385 1.00 81.38 85 GLU A O 1
ATOM 718 N N . TYR A 1 86 ? -12.649 -0.301 20.125 1.00 81.88 86 TYR A N 1
ATOM 719 C CA . TYR A 1 86 ? -13.672 -1.165 20.731 1.00 81.88 86 TYR A CA 1
ATOM 720 C C . TYR A 1 86 ? -14.759 -1.612 19.748 1.00 81.88 86 TYR A C 1
ATOM 722 O O . TYR A 1 86 ? -15.551 -2.493 20.071 1.00 81.88 86 TYR A O 1
ATOM 730 N N . LEU A 1 87 ? -14.807 -1.017 18.553 1.00 81.56 87 LEU A N 1
ATOM 731 C CA . LEU A 1 87 ? -15.770 -1.367 17.506 1.00 81.56 87 LEU A CA 1
ATOM 732 C C . LEU A 1 87 ? -15.320 -2.580 16.683 1.00 81.56 87 LEU A C 1
ATOM 734 O O . LEU A 1 87 ? -16.070 -3.048 15.829 1.00 81.56 87 LEU A O 1
ATOM 738 N N . ILE A 1 88 ? -14.099 -3.064 16.916 1.00 80.94 88 ILE A N 1
ATOM 739 C CA . ILE A 1 88 ? -13.465 -4.155 16.179 1.00 80.94 88 ILE A CA 1
ATOM 740 C C . ILE A 1 88 ? -13.239 -5.331 17.118 1.00 80.94 88 ILE A C 1
ATOM 742 O O . ILE A 1 88 ? -12.865 -5.155 18.279 1.00 80.94 88 ILE A O 1
ATOM 746 N N . ALA A 1 89 ? -13.437 -6.543 16.596 1.00 82.75 89 ALA A N 1
ATOM 747 C CA . ALA A 1 89 ? -13.172 -7.768 17.332 1.00 82.75 89 ALA A CA 1
ATOM 748 C C . ALA A 1 89 ? -11.738 -7.778 17.894 1.00 82.75 89 ALA A C 1
ATOM 750 O O . ALA A 1 89 ? -10.771 -7.435 17.208 1.00 82.75 89 ALA A O 1
ATOM 751 N N . SER A 1 90 ? -11.598 -8.196 19.156 1.00 84.56 90 SER A N 1
ATOM 752 C CA . SER A 1 90 ? -10.317 -8.165 19.879 1.00 84.56 90 SER A CA 1
ATOM 753 C C . SER A 1 90 ? -9.205 -8.911 19.133 1.00 84.56 90 SER A C 1
ATOM 755 O O . SER A 1 90 ? -8.074 -8.433 19.068 1.00 84.5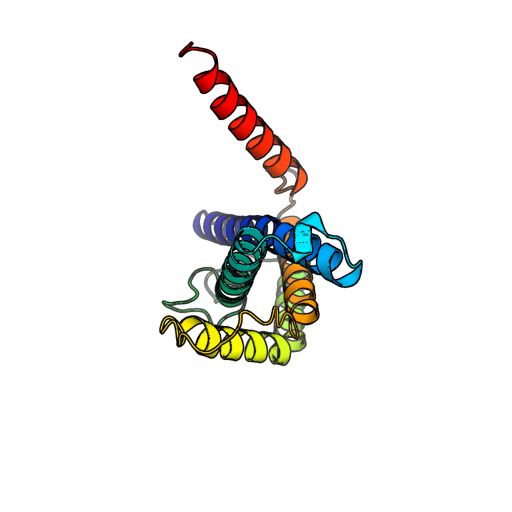6 90 SER A O 1
ATOM 757 N N . GLU A 1 91 ? -9.538 -10.047 18.517 1.00 85.94 91 GLU A N 1
ATOM 758 C CA . GLU A 1 91 ? -8.616 -10.830 17.694 1.00 85.94 91 GLU A CA 1
ATOM 759 C C . GLU A 1 91 ? -8.100 -10.032 16.488 1.00 85.94 91 GLU A C 1
ATOM 761 O O . GLU A 1 91 ? -6.890 -9.871 16.332 1.00 85.94 91 GLU A O 1
ATOM 766 N N . SER A 1 92 ? -8.994 -9.455 15.680 1.00 85.19 92 SER A N 1
ATOM 767 C CA . SER A 1 92 ? -8.626 -8.664 14.498 1.00 85.19 92 SER A CA 1
ATOM 768 C C . SER A 1 92 ? -7.778 -7.448 14.862 1.00 85.19 92 SER A C 1
ATOM 770 O O . SER A 1 92 ? -6.821 -7.121 14.162 1.00 85.19 92 SER A O 1
ATOM 772 N N . ARG A 1 93 ? -8.069 -6.806 15.997 1.00 87.62 93 ARG A N 1
ATOM 773 C CA . ARG A 1 93 ? -7.253 -5.714 16.537 1.00 87.62 93 ARG A CA 1
ATOM 774 C C . ARG A 1 93 ? -5.854 -6.181 16.940 1.00 87.62 93 ARG A C 1
ATOM 776 O O . ARG A 1 93 ? -4.871 -5.506 16.629 1.00 87.62 93 ARG A O 1
ATOM 783 N N . ASN A 1 94 ? -5.745 -7.309 17.638 1.00 89.75 94 ASN A N 1
ATOM 784 C CA . ASN A 1 94 ? -4.453 -7.859 18.050 1.00 89.75 94 ASN A CA 1
ATOM 785 C C . ASN A 1 94 ? -3.612 -8.256 16.831 1.00 89.75 94 ASN A C 1
ATOM 787 O O . ASN A 1 94 ? -2.429 -7.921 16.771 1.00 89.75 94 ASN A O 1
ATOM 791 N N . ASN A 1 95 ? -4.242 -8.868 15.828 1.00 90.69 95 ASN A N 1
ATOM 792 C CA . ASN A 1 95 ? -3.608 -9.198 14.554 1.00 90.69 95 ASN A CA 1
ATOM 793 C C . ASN A 1 95 ? -3.145 -7.938 13.816 1.00 90.69 95 ASN A C 1
ATOM 795 O O . ASN A 1 95 ? -2.014 -7.893 13.338 1.00 90.69 95 ASN A O 1
ATOM 799 N N . LEU A 1 96 ? -3.956 -6.873 13.793 1.00 91.81 96 LEU A N 1
ATOM 800 C CA . LEU A 1 96 ? -3.556 -5.590 13.214 1.00 91.81 96 LEU A CA 1
ATOM 801 C C . LEU A 1 96 ? -2.314 -5.015 13.910 1.00 91.81 96 LEU A C 1
ATOM 803 O O . LEU A 1 96 ? -1.355 -4.636 13.239 1.00 91.81 96 LEU A O 1
ATOM 807 N N . ARG A 1 97 ? -2.303 -4.978 15.249 1.00 93.62 97 ARG A N 1
ATOM 808 C CA . ARG A 1 97 ? -1.148 -4.507 16.034 1.00 93.62 97 ARG A CA 1
ATOM 809 C C . ARG A 1 97 ? 0.110 -5.319 15.722 1.00 93.62 97 ARG A C 1
ATOM 811 O O . ARG A 1 97 ? 1.169 -4.735 15.491 1.00 93.62 97 ARG A O 1
ATOM 818 N N . LEU A 1 98 ? -0.015 -6.645 15.678 1.00 93.62 98 LEU A N 1
ATOM 819 C CA . LEU A 1 98 ? 1.085 -7.551 15.361 1.00 93.62 98 LEU A CA 1
ATOM 820 C C . LEU A 1 98 ? 1.611 -7.319 13.938 1.00 93.62 98 LEU A C 1
ATOM 822 O O . LEU A 1 98 ? 2.813 -7.150 13.753 1.00 93.62 98 LEU A O 1
ATOM 826 N N . ASN A 1 99 ? 0.721 -7.228 12.947 1.00 92.56 99 ASN A N 1
ATOM 827 C CA . ASN A 1 99 ? 1.084 -6.966 11.554 1.00 92.56 99 ASN A CA 1
ATOM 828 C C . ASN A 1 99 ? 1.824 -5.631 11.408 1.00 92.56 99 ASN A C 1
ATOM 830 O O . ASN A 1 99 ? 2.896 -5.581 10.809 1.00 92.56 99 ASN A O 1
ATOM 834 N N . LEU A 1 100 ? 1.298 -4.552 11.996 1.00 94.06 100 LEU A N 1
ATOM 835 C CA . LEU A 1 100 ? 1.939 -3.235 11.941 1.00 94.06 100 LEU A CA 1
ATOM 836 C C . LEU A 1 100 ? 3.307 -3.227 12.641 1.00 94.06 100 LEU A C 1
ATOM 838 O O . LEU A 1 100 ? 4.240 -2.589 12.151 1.00 94.06 100 LEU A O 1
ATOM 842 N N . SER A 1 101 ? 3.454 -3.966 13.744 1.00 93.44 101 SER A N 1
ATOM 843 C CA . SER A 1 101 ? 4.737 -4.131 14.436 1.00 93.44 101 SER A CA 1
ATOM 844 C C . SER A 1 101 ? 5.757 -4.896 13.581 1.00 93.44 101 SER A C 1
ATOM 846 O O . SER A 1 101 ? 6.876 -4.415 13.371 1.00 93.44 101 SER A O 1
ATOM 848 N N . ASN A 1 102 ? 5.347 -6.027 12.999 1.00 93.50 102 ASN A N 1
ATOM 849 C CA . ASN A 1 102 ? 6.185 -6.871 12.142 1.00 93.50 102 ASN A CA 1
ATOM 850 C C . ASN A 1 102 ? 6.653 -6.145 10.872 1.00 93.50 102 ASN A C 1
ATOM 852 O O . ASN A 1 102 ? 7.736 -6.423 10.359 1.00 93.50 102 ASN A O 1
ATOM 856 N N . LEU A 1 103 ? 5.856 -5.196 10.377 1.00 93.19 103 LEU A N 1
ATOM 857 C CA . LEU A 1 103 ? 6.160 -4.405 9.184 1.00 93.19 103 LEU A CA 1
ATOM 858 C C . LEU A 1 103 ? 6.922 -3.105 9.482 1.00 93.19 103 LEU A C 1
ATOM 860 O O . LEU A 1 103 ? 7.263 -2.372 8.553 1.00 93.19 103 LEU A O 1
ATOM 864 N N . SER A 1 104 ? 7.212 -2.792 10.748 1.00 91.19 104 SER A N 1
ATOM 865 C CA . SER A 1 104 ? 7.781 -1.501 11.174 1.00 91.19 104 SER A CA 1
ATOM 866 C C . SER A 1 104 ? 9.027 -1.074 10.388 1.00 91.19 104 SER A C 1
ATOM 868 O O . SER A 1 104 ? 9.156 0.092 9.998 1.00 91.19 104 SER A O 1
ATOM 870 N N . ARG A 1 105 ? 9.924 -2.019 10.076 1.00 90.69 105 ARG A N 1
ATOM 871 C CA . ARG A 1 105 ? 11.114 -1.755 9.258 1.00 90.69 105 ARG A CA 1
ATOM 872 C C . ARG A 1 105 ? 10.740 -1.386 7.821 1.00 90.69 105 ARG A C 1
ATOM 874 O O . ARG A 1 105 ? 11.242 -0.386 7.315 1.00 90.69 105 ARG A O 1
ATOM 881 N N . GLN A 1 106 ? 9.854 -2.145 7.174 1.00 90.44 106 GLN A N 1
ATOM 882 C CA . GLN A 1 106 ? 9.388 -1.848 5.815 1.00 90.44 106 GLN A CA 1
ATOM 883 C C . GLN A 1 106 ? 8.664 -0.495 5.748 1.00 90.44 106 GLN A C 1
ATOM 885 O O . GLN A 1 106 ? 8.889 0.278 4.817 1.00 90.44 106 GLN A O 1
ATOM 890 N N . ILE A 1 107 ? 7.849 -0.176 6.758 1.00 89.56 107 ILE A N 1
ATOM 891 C CA . ILE A 1 107 ? 7.150 1.111 6.879 1.00 89.56 107 ILE A CA 1
ATOM 892 C C . ILE A 1 107 ? 8.160 2.263 6.966 1.00 89.56 107 ILE A C 1
ATOM 894 O O . ILE A 1 107 ? 8.014 3.276 6.277 1.00 89.56 107 ILE A O 1
ATOM 898 N N . SER A 1 108 ? 9.219 2.098 7.764 1.00 88.94 108 SER A N 1
ATOM 899 C CA . SER A 1 108 ? 10.318 3.067 7.850 1.00 88.94 108 SER A CA 1
ATOM 900 C C . SER A 1 108 ? 11.030 3.247 6.503 1.00 88.94 108 SER A C 1
ATOM 902 O O . SER A 1 108 ? 11.282 4.376 6.074 1.00 88.94 108 SER A O 1
ATOM 904 N N . THR A 1 109 ? 11.278 2.156 5.773 1.00 87.19 109 THR A N 1
ATOM 905 C CA . THR A 1 109 ? 11.855 2.218 4.423 1.00 87.19 109 THR A CA 1
ATOM 906 C C . THR A 1 109 ? 10.963 3.000 3.459 1.00 87.19 109 THR A C 1
ATOM 908 O O . THR A 1 109 ? 11.453 3.914 2.798 1.00 87.19 109 THR A O 1
ATOM 911 N N . ILE A 1 110 ? 9.654 2.726 3.416 1.00 86.25 110 ILE A N 1
ATOM 912 C CA . ILE A 1 110 ? 8.706 3.476 2.573 1.00 86.25 110 ILE A CA 1
ATOM 913 C C . ILE A 1 110 ? 8.641 4.952 2.959 1.00 86.25 110 ILE A C 1
ATOM 915 O O . ILE A 1 110 ? 8.598 5.804 2.077 1.00 86.25 110 ILE A O 1
ATOM 919 N N . LYS A 1 111 ? 8.696 5.288 4.252 1.00 85.69 111 LYS A N 1
ATOM 920 C CA . LYS A 1 111 ? 8.775 6.684 4.709 1.00 85.69 111 LYS A CA 1
ATOM 921 C C . LYS A 1 111 ? 10.001 7.394 4.136 1.00 85.69 111 LYS A C 1
ATOM 923 O O . LYS A 1 111 ? 9.890 8.505 3.620 1.00 85.69 111 LYS A O 1
ATOM 928 N N . ASN A 1 112 ? 11.163 6.750 4.216 1.00 84.25 112 ASN A N 1
ATOM 929 C CA . ASN A 1 112 ? 12.411 7.302 3.698 1.00 84.25 112 ASN A CA 1
ATOM 930 C C . ASN A 1 112 ? 12.372 7.430 2.172 1.00 84.25 112 ASN A C 1
ATOM 932 O O . ASN A 1 112 ? 12.779 8.460 1.641 1.00 84.25 112 ASN A O 1
ATOM 936 N N . LEU A 1 113 ? 11.832 6.427 1.473 1.00 80.69 113 LEU A N 1
ATOM 937 C CA . LEU A 1 113 ? 11.621 6.473 0.026 1.00 80.69 113 LEU A CA 1
ATOM 938 C C . LEU A 1 113 ? 10.670 7.599 -0.365 1.00 80.69 113 LEU A C 1
ATOM 940 O O . LEU A 1 113 ? 10.983 8.349 -1.277 1.00 80.69 113 LEU A O 1
ATOM 944 N N . ARG A 1 114 ? 9.561 7.779 0.357 1.00 78.88 114 ARG A N 1
ATOM 945 C CA . ARG A 1 114 ? 8.638 8.896 0.156 1.00 78.88 114 ARG A CA 1
ATOM 946 C C . ARG A 1 114 ? 9.364 10.227 0.298 1.00 78.88 114 ARG A C 1
ATOM 948 O O . ARG A 1 114 ? 9.210 11.082 -0.558 1.00 78.88 114 ARG A O 1
ATOM 955 N N . HIS A 1 115 ? 10.143 10.421 1.360 1.00 74.50 115 HIS A N 1
ATOM 956 C CA . HIS A 1 115 ? 10.864 11.679 1.558 1.00 74.50 115 HIS A CA 1
ATOM 957 C C . HIS A 1 115 ? 11.903 11.927 0.466 1.00 74.50 115 HIS A C 1
ATOM 959 O O . HIS A 1 115 ? 11.946 13.032 -0.052 1.00 74.50 115 HIS A O 1
ATOM 965 N N . LYS A 1 116 ? 12.671 10.909 0.062 1.00 69.75 116 LYS A N 1
ATOM 966 C CA . LYS A 1 116 ? 13.628 11.023 -1.047 1.00 69.75 116 LYS A CA 1
ATOM 967 C C . LYS A 1 116 ? 12.916 11.313 -2.372 1.00 69.75 116 LYS A C 1
ATOM 969 O O . LYS A 1 116 ? 13.197 12.304 -3.026 1.00 69.75 116 LYS A O 1
ATOM 974 N N . GLN A 1 117 ? 11.940 10.493 -2.748 1.00 62.25 117 GLN A N 1
ATOM 975 C CA . GLN A 1 117 ? 11.300 10.572 -4.062 1.00 62.25 117 GLN A CA 1
ATOM 976 C C . GLN A 1 117 ? 10.285 11.718 -4.206 1.00 62.25 117 GLN A C 1
ATOM 978 O O . GLN A 1 117 ? 10.034 12.136 -5.332 1.00 62.25 117 GLN A O 1
ATOM 983 N N . ILE A 1 118 ? 9.730 12.250 -3.106 1.00 58.78 118 ILE A N 1
ATOM 984 C CA . ILE A 1 118 ? 8.970 13.515 -3.111 1.00 58.78 118 ILE A CA 1
ATOM 985 C C . ILE A 1 118 ? 9.911 14.729 -3.053 1.00 58.78 118 ILE A C 1
ATOM 987 O O . ILE A 1 118 ? 9.581 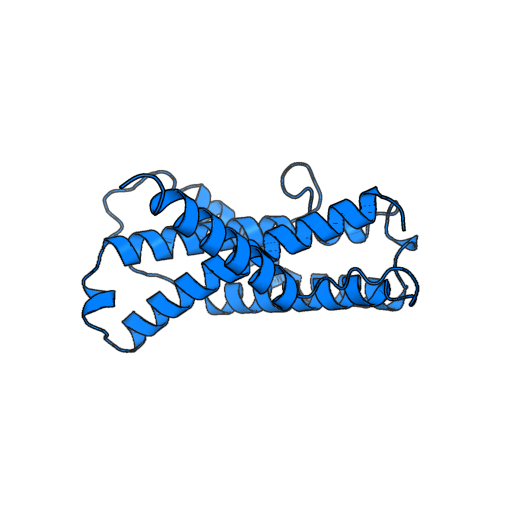15.750 -3.643 1.00 58.78 118 ILE A O 1
ATOM 991 N N . ALA A 1 119 ? 11.066 14.661 -2.376 1.00 44.69 119 ALA A N 1
ATOM 992 C CA . ALA A 1 119 ? 12.016 15.782 -2.357 1.00 44.69 119 ALA A CA 1
ATOM 993 C C . ALA A 1 119 ? 12.606 16.072 -3.749 1.00 44.69 119 ALA A C 1
ATOM 995 O O . ALA A 1 119 ? 12.856 17.227 -4.069 1.00 44.69 119 ALA A O 1
ATOM 996 N N . HIS A 1 120 ? 12.735 15.058 -4.609 1.00 44.91 120 HIS A N 1
ATOM 997 C CA . HIS A 1 120 ? 13.204 15.209 -5.991 1.00 44.91 120 HIS A CA 1
ATOM 998 C C . HIS A 1 120 ? 12.058 15.479 -6.990 1.00 44.91 120 HIS A C 1
ATOM 1000 O O . HIS A 1 120 ? 11.907 14.772 -7.992 1.00 44.91 120 HIS A O 1
ATOM 1006 N N . TYR A 1 121 ? 11.231 16.497 -6.704 1.00 45.00 121 TYR A N 1
ATOM 1007 C CA . TYR A 1 121 ? 10.499 17.225 -7.758 1.00 45.00 121 TYR A CA 1
ATOM 1008 C C . TYR A 1 121 ? 11.430 18.124 -8.582 1.00 45.00 121 TYR A C 1
ATOM 1010 O O . TYR A 1 121 ? 11.033 18.585 -9.652 1.00 45.00 121 TYR A O 1
ATOM 1018 N N . ASP A 1 122 ? 12.670 18.320 -8.127 1.00 38.44 122 ASP A N 1
ATOM 1019 C CA . ASP A 1 122 ? 13.740 18.789 -8.991 1.00 38.44 122 ASP A CA 1
ATOM 1020 C C . ASP A 1 122 ? 14.038 17.684 -10.002 1.00 38.44 122 ASP A C 1
ATOM 1022 O O . ASP A 1 122 ? 14.633 16.651 -9.690 1.00 38.44 122 ASP A O 1
ATOM 1026 N N . PHE A 1 123 ? 13.561 17.891 -11.227 1.00 41.38 123 PHE A N 1
ATOM 1027 C CA . PHE A 1 123 ? 14.096 17.235 -12.409 1.00 41.38 123 PHE A CA 1
ATOM 1028 C C . PHE A 1 123 ? 15.571 17.637 -12.534 1.00 41.38 123 PHE A C 1
ATOM 1030 O O . PHE A 1 123 ? 15.919 18.511 -13.327 1.00 41.38 123 PHE A O 1
ATOM 1037 N N . GLU A 1 124 ? 16.453 17.023 -11.747 1.00 40.09 124 GLU A N 1
ATOM 1038 C CA . GLU A 1 124 ? 17.867 17.034 -12.083 1.00 40.09 124 GLU A CA 1
ATOM 1039 C C . GLU A 1 124 ? 17.994 16.307 -13.425 1.00 40.09 124 GLU A C 1
ATOM 1041 O O . GLU A 1 124 ? 17.794 15.097 -13.532 1.00 40.09 124 GLU A O 1
ATOM 1046 N N . GLN A 1 125 ? 18.279 17.083 -14.474 1.00 40.69 125 GLN A N 1
ATOM 1047 C CA . GLN A 1 125 ? 18.457 16.659 -15.870 1.00 40.69 125 GLN A CA 1
ATOM 1048 C C . GLN A 1 125 ? 19.499 15.538 -16.062 1.00 40.69 125 GLN A C 1
ATOM 1050 O O . GLN A 1 125 ? 19.677 15.045 -17.174 1.00 40.69 125 GLN A O 1
ATOM 1055 N N . THR A 1 126 ? 20.201 15.154 -15.000 1.00 33.81 126 THR A N 1
ATOM 1056 C CA . THR A 1 126 ? 21.358 14.263 -14.990 1.00 33.81 126 THR A CA 1
ATOM 1057 C C . THR A 1 126 ? 21.071 12.842 -14.526 1.00 33.81 126 THR A C 1
ATOM 1059 O O . THR A 1 126 ? 21.894 11.968 -14.794 1.00 33.81 126 THR A O 1
ATOM 1062 N N . GLU A 1 127 ? 19.920 12.550 -13.914 1.00 40.56 127 GLU A N 1
ATOM 1063 C CA . GLU A 1 127 ? 19.520 11.153 -13.755 1.00 40.56 127 GLU A CA 1
ATOM 1064 C C . GLU A 1 127 ? 18.957 10.671 -15.093 1.00 40.56 127 GLU A C 1
ATOM 1066 O O . GLU A 1 127 ? 17.770 10.811 -15.396 1.00 40.56 127 GLU A O 1
ATOM 1071 N N . SER A 1 128 ? 19.824 10.072 -15.920 1.00 38.44 128 SER A N 1
ATOM 1072 C CA . SER A 1 128 ? 19.377 9.038 -16.855 1.00 38.44 128 SER A CA 1
ATOM 1073 C C . SER A 1 128 ? 18.326 8.214 -16.121 1.00 38.44 128 SER A C 1
ATOM 1075 O O . SER A 1 128 ? 18.629 7.762 -15.016 1.00 38.44 128 SER A O 1
ATOM 1077 N N . ILE A 1 129 ? 17.115 8.088 -16.675 1.00 42.06 129 ILE A N 1
ATOM 1078 C CA . ILE A 1 129 ? 16.016 7.310 -16.090 1.00 42.06 129 ILE A CA 1
ATOM 1079 C C . ILE A 1 129 ? 16.485 5.851 -16.022 1.00 42.06 129 ILE A C 1
ATOM 1081 O O . ILE A 1 129 ? 16.161 5.025 -16.868 1.00 42.06 129 ILE A O 1
ATOM 1085 N N . ASN A 1 130 ? 17.320 5.540 -15.040 1.00 44.94 130 ASN A N 1
ATOM 1086 C CA . ASN A 1 130 ? 17.636 4.198 -14.639 1.00 44.94 130 ASN A CA 1
ATOM 1087 C C . ASN A 1 130 ? 16.392 3.770 -13.886 1.00 44.94 130 ASN A C 1
ATOM 1089 O O . ASN A 1 130 ? 16.030 4.361 -12.867 1.00 44.94 130 ASN A O 1
ATOM 1093 N N . LEU A 1 131 ? 15.700 2.782 -14.442 1.00 52.28 131 LEU A N 1
ATOM 1094 C CA . LEU A 1 131 ? 14.557 2.125 -13.825 1.00 52.28 131 LEU A CA 1
ATOM 1095 C C . LEU A 1 131 ? 15.039 1.351 -12.601 1.00 52.28 131 LEU A C 1
ATOM 1097 O O . LEU A 1 131 ? 15.143 0.128 -12.602 1.00 52.28 131 LEU A O 1
ATOM 1101 N N . ASN A 1 132 ? 15.382 2.082 -11.551 1.00 61.84 132 ASN A N 1
ATOM 1102 C CA . ASN A 1 132 ? 15.781 1.504 -10.296 1.00 61.84 132 ASN A CA 1
ATOM 1103 C C . ASN A 1 132 ? 14.504 1.210 -9.491 1.00 61.84 132 ASN A C 1
ATOM 1105 O O . ASN A 1 132 ? 13.964 2.040 -8.753 1.00 61.84 132 ASN A O 1
ATOM 1109 N N . PHE A 1 133 ? 13.999 -0.002 -9.699 1.00 73.06 133 PHE A N 1
ATOM 1110 C CA . PHE A 1 133 ? 12.915 -0.607 -8.936 1.00 73.06 133 PHE A CA 1
ATOM 1111 C C . PHE A 1 133 ? 13.460 -1.456 -7.775 1.00 73.06 133 PHE A C 1
ATOM 1113 O O . PHE A 1 133 ? 12.832 -2.444 -7.401 1.00 73.06 133 PHE A O 1
ATOM 1120 N N . ASP A 1 134 ? 14.605 -1.098 -7.177 1.00 73.06 134 ASP A N 1
ATOM 1121 C CA . ASP A 1 134 ? 15.296 -1.933 -6.174 1.00 73.06 134 ASP A CA 1
ATOM 1122 C C . ASP A 1 134 ? 14.422 -2.260 -4.953 1.00 73.06 134 ASP A C 1
ATOM 1124 O O . ASP A 1 134 ? 14.626 -3.262 -4.272 1.00 73.06 134 ASP A O 1
ATOM 1128 N N . ASN A 1 135 ? 13.408 -1.434 -4.680 1.00 83.69 135 ASN A N 1
ATOM 1129 C CA . ASN A 1 135 ? 12.470 -1.641 -3.577 1.00 83.69 135 ASN A CA 1
ATOM 1130 C C . ASN A 1 135 ? 11.103 -2.184 -4.029 1.00 83.69 135 ASN A C 1
ATOM 1132 O O . ASN A 1 135 ? 10.198 -2.290 -3.204 1.00 83.69 135 ASN A O 1
ATOM 1136 N N . LEU A 1 136 ? 10.927 -2.566 -5.297 1.00 86.81 136 LEU A N 1
ATOM 1137 C CA . LEU A 1 136 ? 9.644 -3.043 -5.821 1.00 86.81 136 LEU A CA 1
ATOM 1138 C C . LEU A 1 136 ? 9.168 -4.325 -5.135 1.00 86.81 136 LEU A C 1
ATOM 1140 O O . LEU A 1 136 ? 7.979 -4.454 -4.864 1.00 86.81 136 LEU A O 1
ATOM 1144 N N . LEU A 1 137 ? 10.076 -5.230 -4.759 1.00 88.31 137 LEU A N 1
ATOM 1145 C CA . LEU A 1 137 ? 9.721 -6.408 -3.960 1.00 88.31 137 LEU A CA 1
ATOM 1146 C C . LEU A 1 137 ? 9.127 -6.014 -2.597 1.00 88.31 137 LEU A C 1
ATOM 1148 O O . LEU A 1 137 ? 8.112 -6.562 -2.174 1.00 88.31 137 LEU A O 1
ATOM 1152 N N . LEU A 1 138 ? 9.730 -5.027 -1.926 1.00 89.75 138 LEU A N 1
ATOM 1153 C CA . LEU A 1 138 ? 9.238 -4.499 -0.652 1.00 89.75 138 LEU A CA 1
ATOM 1154 C C . LEU A 1 138 ? 7.884 -3.803 -0.825 1.00 89.75 138 LEU A C 1
ATOM 1156 O O . LEU A 1 138 ? 6.984 -3.997 -0.010 1.00 89.75 138 LEU A O 1
ATOM 1160 N N . VAL A 1 139 ? 7.738 -3.008 -1.886 1.00 90.94 139 VAL A N 1
ATOM 1161 C CA . VAL A 1 139 ? 6.504 -2.291 -2.226 1.00 90.94 139 VAL A CA 1
ATOM 1162 C C . VAL A 1 139 ? 5.362 -3.276 -2.506 1.00 90.94 139 VAL A C 1
ATOM 1164 O O . VAL A 1 139 ? 4.284 -3.121 -1.935 1.00 90.94 139 VAL A O 1
ATOM 1167 N N . ASN A 1 140 ? 5.612 -4.328 -3.294 1.00 90.81 140 ASN A N 1
ATOM 1168 C CA . ASN A 1 140 ? 4.664 -5.422 -3.524 1.00 90.81 140 ASN A CA 1
ATOM 1169 C C . ASN A 1 140 ? 4.290 -6.122 -2.208 1.00 90.81 140 ASN A C 1
ATOM 1171 O O . ASN A 1 140 ? 3.111 -6.294 -1.918 1.00 90.81 140 ASN A O 1
ATOM 1175 N N . GLY A 1 141 ? 5.271 -6.457 -1.363 1.00 91.94 141 GLY A N 1
ATOM 1176 C CA . GLY A 1 141 ? 5.014 -7.113 -0.076 1.00 91.94 141 GLY A CA 1
ATOM 1177 C C . GLY A 1 141 ? 4.160 -6.278 0.887 1.00 91.94 141 GLY A C 1
ATOM 1178 O O . GLY A 1 141 ? 3.285 -6.813 1.571 1.00 91.94 141 GLY A O 1
ATOM 1179 N N . LEU A 1 142 ? 4.367 -4.959 0.927 1.00 93.81 142 LEU A N 1
ATOM 1180 C CA . LEU A 1 142 ? 3.520 -4.053 1.708 1.00 93.81 142 LEU A CA 1
ATOM 1181 C C . LEU A 1 142 ? 2.116 -3.915 1.126 1.00 93.81 142 LEU A C 1
ATOM 1183 O O . LEU A 1 142 ? 1.156 -3.825 1.885 1.00 93.81 142 LEU A O 1
ATOM 1187 N N . PHE A 1 143 ? 1.978 -3.914 -0.198 1.00 95.31 143 PHE A N 1
ATOM 1188 C CA . PHE A 1 143 ? 0.666 -3.912 -0.830 1.00 95.31 143 PHE A CA 1
ATOM 1189 C C . PHE A 1 143 ? -0.127 -5.189 -0.508 1.00 95.31 143 PHE A C 1
ATOM 1191 O O . PHE A 1 143 ? -1.277 -5.092 -0.078 1.00 95.31 143 PHE A O 1
ATOM 1198 N N . GLU A 1 144 ? 0.489 -6.369 -0.606 1.00 93.81 144 GLU A N 1
ATOM 1199 C CA . GLU A 1 144 ? -0.163 -7.631 -0.224 1.00 93.81 144 GLU A CA 1
ATOM 1200 C C . GLU A 1 144 ? -0.533 -7.657 1.264 1.00 93.81 144 GLU A C 1
ATOM 1202 O O . GLU A 1 144 ? -1.638 -8.051 1.637 1.00 93.81 144 GLU A O 1
ATOM 1207 N N . SER A 1 145 ? 0.339 -7.124 2.124 1.00 93.75 145 SER A N 1
ATOM 1208 C CA . SER A 1 145 ? 0.027 -6.958 3.546 1.00 93.75 145 SER A CA 1
ATOM 1209 C C . SER A 1 145 ? -1.174 -6.029 3.772 1.00 93.75 145 SER A C 1
ATOM 1211 O O . SER A 1 145 ? -1.969 -6.260 4.682 1.00 93.75 145 SER A O 1
ATOM 1213 N N . ALA A 1 146 ? -1.339 -4.986 2.953 1.00 93.31 146 ALA A N 1
ATOM 1214 C CA . ALA A 1 146 ? -2.461 -4.058 3.064 1.00 93.31 146 ALA A CA 1
ATOM 1215 C C . ALA A 1 146 ? -3.777 -4.728 2.660 1.00 93.31 146 ALA A C 1
ATOM 1217 O O . ALA A 1 146 ? -4.795 -4.516 3.320 1.00 93.31 146 ALA A O 1
ATOM 1218 N N . LYS A 1 147 ? -3.753 -5.568 1.616 1.00 90.62 147 LYS A N 1
ATOM 1219 C CA . LYS A 1 147 ? -4.905 -6.389 1.216 1.00 90.62 147 LYS A CA 1
ATOM 1220 C C . LYS A 1 147 ? -5.325 -7.329 2.335 1.00 90.62 147 LYS A C 1
ATOM 1222 O O . LYS A 1 147 ? -6.512 -7.406 2.639 1.00 90.62 147 LYS A O 1
ATOM 1227 N N . GLU A 1 148 ? -4.365 -7.989 2.974 1.00 90.00 148 GLU A N 1
ATOM 1228 C CA . GLU A 1 148 ? -4.654 -8.915 4.065 1.00 90.00 148 GLU A CA 1
ATOM 1229 C C . GLU A 1 148 ? -5.214 -8.190 5.296 1.00 90.00 148 GLU A C 1
ATOM 1231 O O . GLU A 1 148 ? -6.229 -8.614 5.841 1.00 90.00 148 GLU A O 1
ATOM 1236 N N . ILE A 1 149 ? -4.647 -7.040 5.679 1.00 90.69 149 ILE A N 1
ATOM 1237 C CA . ILE A 1 149 ? -5.200 -6.193 6.750 1.00 90.69 149 ILE A CA 1
ATOM 1238 C C . ILE A 1 149 ? -6.649 -5.795 6.437 1.00 90.69 149 ILE A C 1
ATOM 1240 O O . ILE A 1 149 ? -7.532 -5.947 7.281 1.00 90.69 149 ILE A O 1
ATOM 1244 N N . LEU A 1 150 ? -6.912 -5.309 5.222 1.00 88.12 150 LEU A N 1
ATOM 1245 C CA . LEU A 1 150 ? -8.253 -4.902 4.799 1.00 88.12 150 LEU A CA 1
ATOM 1246 C C . LEU A 1 150 ? -9.236 -6.069 4.779 1.00 88.12 150 LEU A C 1
ATOM 1248 O O . LEU A 1 150 ? -10.389 -5.892 5.162 1.00 88.12 150 LEU A O 1
ATOM 1252 N N . LYS A 1 151 ? -8.790 -7.256 4.365 1.00 83.94 151 LYS A N 1
ATOM 1253 C CA . LYS A 1 151 ? -9.596 -8.474 4.388 1.00 83.94 151 LYS A CA 1
ATOM 1254 C C . LYS A 1 151 ? -9.918 -8.887 5.819 1.00 83.94 151 LYS A C 1
ATOM 1256 O O . LYS A 1 151 ? -11.079 -9.113 6.120 1.00 83.94 151 LYS A O 1
ATOM 1261 N N . GLN A 1 152 ? -8.929 -8.936 6.708 1.00 80.88 152 GLN A N 1
ATOM 1262 C CA . GLN A 1 152 ? -9.125 -9.319 8.110 1.00 80.88 152 GLN A CA 1
ATOM 1263 C C . GLN A 1 152 ? -10.074 -8.366 8.831 1.00 80.88 152 GLN A C 1
ATOM 1265 O O . GLN A 1 152 ? -10.984 -8.803 9.531 1.00 80.88 152 GLN A O 1
ATOM 1270 N N . ILE A 1 153 ? -9.884 -7.063 8.633 1.00 78.56 153 ILE A N 1
ATOM 1271 C CA . ILE A 1 153 ? -10.725 -6.045 9.251 1.00 78.56 153 ILE A CA 1
ATOM 1272 C C . ILE A 1 153 ? -12.108 -6.051 8.600 1.00 78.56 153 ILE A C 1
ATOM 1274 O O . ILE A 1 153 ? -13.096 -6.093 9.313 1.00 78.56 153 ILE A O 1
ATOM 1278 N N . GLY A 1 154 ? -12.201 -6.109 7.270 1.00 67.56 154 GLY A N 1
ATOM 1279 C CA . GLY A 1 154 ? -13.470 -6.181 6.541 1.00 67.56 154 GLY A CA 1
ATOM 1280 C C . GLY A 1 154 ? -14.298 -7.437 6.846 1.00 67.56 154 GLY A C 1
ATOM 1281 O O . GLY A 1 154 ? -15.518 -7.344 6.946 1.00 67.56 154 GLY A O 1
ATOM 1282 N N . MET A 1 155 ? -13.655 -8.595 7.040 1.00 53.78 155 MET A N 1
ATOM 1283 C CA . MET A 1 155 ? -14.307 -9.860 7.408 1.00 53.78 155 MET A CA 1
ATOM 1284 C C . MET A 1 155 ? -14.770 -9.887 8.868 1.00 53.78 155 MET A C 1
ATOM 1286 O O . MET A 1 155 ? -15.780 -10.517 9.163 1.00 53.78 155 MET A O 1
ATOM 1290 N N . ALA A 1 156 ? -14.098 -9.165 9.771 1.00 51.50 156 ALA A N 1
ATOM 1291 C CA . ALA A 1 156 ? -14.501 -9.047 11.176 1.00 51.50 156 ALA A CA 1
ATOM 1292 C C . ALA A 1 156 ? -15.857 -8.340 11.383 1.00 51.50 156 ALA A C 1
ATOM 1294 O O . ALA A 1 156 ? -16.371 -8.323 12.498 1.00 51.50 156 ALA A O 1
ATOM 1295 N N . PHE A 1 157 ? -16.438 -7.766 10.322 1.00 49.69 157 PHE A N 1
ATOM 1296 C CA . PHE A 1 157 ? -17.755 -7.123 10.325 1.00 49.69 157 PHE A CA 1
ATOM 1297 C C . PHE A 1 157 ? -18.843 -7.939 9.618 1.00 49.69 157 PHE A C 1
ATOM 1299 O O . PHE A 1 157 ? -19.951 -7.435 9.432 1.00 49.69 157 PHE A O 1
ATOM 1306 N N . VAL A 1 158 ? -18.551 -9.178 9.209 1.00 36.91 158 VAL A N 1
ATOM 1307 C CA . VAL A 1 158 ? -19.540 -10.079 8.602 1.00 36.91 158 VAL A CA 1
ATOM 1308 C C . VAL A 1 158 ? -20.348 -10.746 9.718 1.00 36.91 158 VAL A C 1
ATOM 1310 O O . VAL A 1 158 ? -20.215 -11.932 9.987 1.00 36.91 158 VAL A O 1
ATOM 1313 N N . ASP A 1 159 ? -21.178 -9.941 10.380 1.00 34.75 159 ASP A N 1
ATOM 1314 C CA . ASP A 1 159 ? -22.435 -10.415 10.954 1.00 34.75 159 ASP A CA 1
ATOM 1315 C C . ASP A 1 159 ? -23.465 -10.358 9.809 1.00 34.75 159 ASP A C 1
ATOM 1317 O O . ASP A 1 159 ? -23.583 -9.340 9.120 1.00 34.75 159 ASP A O 1
ATOM 1321 N N . GLU A 1 160 ? -24.162 -11.463 9.550 1.00 37.47 160 GLU A N 1
ATOM 1322 C CA . GLU A 1 160 ? -24.826 -11.838 8.282 1.00 37.47 160 GLU A CA 1
ATOM 1323 C C . GLU A 1 160 ? -25.939 -10.898 7.749 1.00 37.47 160 GLU A C 1
ATOM 1325 O O . GLU A 1 160 ? -26.577 -11.203 6.743 1.00 37.47 160 GLU A O 1
ATOM 1330 N N . SER A 1 161 ? -26.180 -9.730 8.350 1.00 36.19 161 SER A N 1
ATOM 1331 C CA . SER A 1 161 ? -27.325 -8.862 8.020 1.00 36.19 161 SER A CA 1
ATOM 1332 C C . SER A 1 161 ? -27.036 -7.674 7.087 1.00 36.19 161 SER A C 1
ATOM 1334 O O . SER A 1 161 ? -27.981 -7.061 6.593 1.00 36.19 161 SER A O 1
ATOM 1336 N N . LEU A 1 162 ? -25.771 -7.344 6.790 1.00 36.78 162 LEU A N 1
ATOM 1337 C CA . LEU A 1 162 ? -25.402 -6.177 5.960 1.00 36.78 162 LEU A CA 1
ATOM 1338 C C . LEU A 1 162 ? -24.281 -6.508 4.959 1.00 36.78 162 LEU A C 1
ATOM 1340 O O . LEU A 1 162 ? -23.192 -5.934 4.968 1.00 36.78 162 LEU A O 1
ATOM 1344 N N . THR A 1 163 ? -24.545 -7.456 4.062 1.00 38.84 163 THR A N 1
ATOM 1345 C CA . THR A 1 163 ? -23.620 -7.893 3.004 1.00 38.84 163 THR A CA 1
ATOM 1346 C C . THR A 1 163 ? -23.500 -6.884 1.852 1.00 38.84 163 THR A C 1
ATOM 1348 O O . THR A 1 163 ? -23.881 -7.136 0.710 1.00 38.84 163 THR A O 1
ATOM 1351 N N . THR A 1 164 ? -22.823 -5.763 2.097 1.00 41.09 164 THR A N 1
ATOM 1352 C CA . THR A 1 164 ? -21.973 -5.155 1.057 1.00 41.09 164 THR A CA 1
ATOM 1353 C C . THR A 1 164 ? -20.573 -5.728 1.212 1.00 41.09 164 THR A C 1
ATOM 1355 O O . THR A 1 164 ? -19.690 -5.123 1.810 1.00 41.09 164 THR A O 1
ATOM 1358 N N . SER A 1 165 ? -20.388 -6.949 0.708 1.00 40.44 165 SER A N 1
ATOM 1359 C CA . SER A 1 165 ? -19.077 -7.584 0.596 1.00 40.44 165 SER A CA 1
ATOM 1360 C C . SER A 1 165 ? -18.156 -6.673 -0.223 1.00 40.44 165 SER A C 1
ATOM 1362 O O . SER A 1 165 ? -18.356 -6.516 -1.434 1.00 40.44 165 SER A O 1
ATOM 1364 N N . TYR A 1 166 ? -17.168 -6.054 0.423 1.00 47.53 166 TYR A N 1
ATOM 1365 C CA . TYR A 1 166 ? -16.063 -5.388 -0.262 1.00 47.53 166 TYR A CA 1
ATOM 1366 C C . TYR A 1 166 ? -15.177 -6.465 -0.896 1.00 47.53 166 TYR A C 1
ATOM 1368 O O . TYR A 1 166 ? -14.177 -6.891 -0.329 1.00 47.53 166 TYR A O 1
ATOM 1376 N N . ASP A 1 167 ? -15.606 -6.954 -2.054 1.00 47.69 167 ASP A N 1
ATOM 1377 C CA . ASP A 1 167 ? -14.833 -7.847 -2.904 1.00 47.69 167 ASP A CA 1
ATOM 1378 C C . ASP A 1 167 ? -14.058 -7.007 -3.931 1.00 47.69 167 ASP A C 1
ATOM 1380 O O . ASP A 1 167 ? -14.641 -6.174 -4.641 1.00 47.69 167 ASP A O 1
ATOM 1384 N N . PHE A 1 168 ? -12.745 -7.235 -4.028 1.00 45.72 168 PHE A N 1
ATOM 1385 C CA . PHE A 1 168 ? -11.894 -6.649 -5.070 1.00 45.72 168 PHE A CA 1
ATOM 1386 C C . PHE A 1 168 ? -12.430 -6.993 -6.470 1.00 45.72 168 PHE A C 1
ATOM 1388 O O . PHE A 1 168 ? -12.383 -6.144 -7.364 1.00 45.72 168 PHE A O 1
ATOM 1395 N N . GLY A 1 169 ? -13.082 -8.153 -6.627 1.00 45.16 169 GLY A N 1
ATOM 1396 C CA . GLY A 1 169 ? -13.796 -8.549 -7.842 1.00 45.16 169 GLY A CA 1
ATOM 1397 C C . GLY A 1 169 ? -15.001 -7.663 -8.194 1.00 45.16 169 GLY A C 1
ATOM 1398 O O . GLY A 1 169 ? -15.171 -7.296 -9.359 1.00 45.16 169 GLY A O 1
ATOM 1399 N N . ARG A 1 170 ? -15.809 -7.228 -7.212 1.00 44.22 170 ARG A N 1
ATOM 1400 C CA . ARG A 1 170 ? -16.990 -6.368 -7.461 1.00 44.22 170 ARG A CA 1
ATOM 1401 C C . ARG A 1 170 ? -16.616 -4.979 -7.975 1.00 44.22 170 ARG A C 1
ATOM 1403 O O . ARG A 1 170 ? -17.267 -4.489 -8.895 1.00 44.22 170 ARG A O 1
ATOM 1410 N N . ARG A 1 171 ? -15.550 -4.354 -7.459 1.00 46.78 171 ARG A N 1
ATOM 1411 C CA . ARG A 1 171 ? -15.078 -3.071 -8.021 1.00 46.78 171 ARG A CA 1
ATOM 1412 C C . ARG A 1 171 ? -14.407 -3.233 -9.381 1.00 46.78 171 ARG A C 1
ATOM 1414 O O . ARG A 1 171 ? -14.442 -2.290 -10.165 1.00 46.78 171 ARG A O 1
ATOM 1421 N N . HIS A 1 172 ? -13.832 -4.397 -9.687 1.00 45.22 172 HIS A N 1
ATOM 1422 C CA . HIS A 1 172 ? -13.351 -4.696 -11.037 1.00 45.22 172 HIS A CA 1
ATOM 1423 C C . HIS A 1 172 ? -14.513 -4.680 -12.046 1.00 45.22 172 HIS A C 1
ATOM 1425 O O . HIS A 1 172 ? -14.406 -4.034 -13.084 1.00 45.22 172 HIS A O 1
ATOM 1431 N N . LEU A 1 173 ? -15.669 -5.245 -11.674 1.00 41.06 173 LEU A N 1
ATOM 1432 C CA . LEU A 1 173 ? -16.907 -5.170 -12.460 1.00 41.06 173 LEU A CA 1
ATOM 1433 C C . LEU A 1 173 ? -17.481 -3.742 -12.556 1.00 41.06 173 LEU A C 1
ATOM 1435 O O . LEU A 1 173 ? -17.910 -3.331 -13.634 1.00 41.06 173 LEU A O 1
ATOM 1439 N N . GLU A 1 174 ? -17.456 -2.951 -11.476 1.00 42.75 174 GLU A N 1
ATOM 1440 C CA . GLU A 1 174 ? -17.884 -1.539 -11.519 1.00 42.75 174 GLU A CA 1
ATOM 1441 C C . GLU A 1 174 ? -16.963 -0.679 -12.403 1.00 42.75 174 GLU A C 1
ATOM 1443 O O . GLU A 1 174 ? -17.433 0.162 -13.169 1.00 42.75 174 GLU A O 1
ATOM 1448 N N . LEU A 1 175 ? -15.652 -0.910 -12.368 1.00 43.47 175 LEU A N 1
ATOM 1449 C CA . LEU A 1 175 ? -14.684 -0.210 -13.213 1.00 43.47 175 LEU A CA 1
ATOM 1450 C C . LEU A 1 175 ? -14.799 -0.616 -14.685 1.00 43.47 175 LEU A C 1
ATOM 1452 O O . LEU A 1 175 ? -14.740 0.253 -15.555 1.00 43.47 175 LEU A O 1
ATOM 1456 N N . ASP A 1 176 ? -15.045 -1.892 -14.973 1.00 40.22 176 ASP A N 1
ATOM 1457 C CA . ASP A 1 176 ? -15.384 -2.359 -16.319 1.00 40.22 176 ASP A CA 1
ATOM 1458 C C . ASP A 1 176 ? -16.677 -1.712 -16.825 1.00 40.22 176 ASP A C 1
ATOM 1460 O O . ASP A 1 176 ? -16.754 -1.293 -17.981 1.00 40.22 176 ASP A O 1
ATOM 1464 N N . SER A 1 177 ? -17.682 -1.561 -15.959 1.00 39.00 177 SER A N 1
ATOM 1465 C CA . SER A 1 177 ? -18.938 -0.895 -16.311 1.00 39.00 177 SER A CA 1
ATOM 1466 C C . SER A 1 177 ? -18.750 0.604 -16.595 1.00 39.00 177 SER A C 1
ATOM 1468 O O . SER A 1 177 ? -19.292 1.114 -17.576 1.00 39.00 177 SER A O 1
ATOM 1470 N N . LEU A 1 178 ? -17.891 1.293 -15.833 1.00 39.75 178 LEU A N 1
ATOM 1471 C CA . LEU A 1 178 ? -17.507 2.688 -16.079 1.00 39.75 178 LEU A CA 1
ATOM 1472 C C . LEU A 1 178 ? -16.693 2.849 -17.371 1.00 39.75 178 LEU A C 1
ATOM 1474 O O . LEU A 1 178 ? -16.887 3.830 -18.090 1.00 39.75 178 LEU A O 1
ATOM 1478 N N . THR A 1 179 ? -15.838 1.877 -17.701 1.00 42.94 179 THR A N 1
ATOM 1479 C CA . THR A 1 179 ? -15.043 1.857 -18.945 1.00 42.94 179 THR A CA 1
ATOM 1480 C C . THR A 1 179 ? -15.935 1.610 -20.170 1.00 42.94 179 THR A C 1
ATOM 1482 O O . THR A 1 179 ? -15.763 2.232 -21.217 1.00 42.94 179 THR A O 1
ATOM 1485 N N . ARG A 1 180 ? -16.966 0.762 -20.040 1.00 44.41 180 ARG A N 1
ATOM 1486 C CA . ARG A 1 180 ? -17.990 0.562 -21.083 1.00 44.41 180 ARG A CA 1
ATOM 1487 C C . ARG A 1 180 ? -18.871 1.801 -21.277 1.00 44.41 180 ARG A C 1
ATOM 1489 O O . ARG A 1 180 ? -19.151 2.150 -22.418 1.00 44.41 180 ARG A O 1
ATOM 1496 N N . LEU A 1 181 ? -19.241 2.497 -20.200 1.00 38.31 181 LEU A N 1
ATOM 1497 C CA . LEU A 1 181 ? -20.020 3.747 -20.243 1.00 38.31 181 LEU A CA 1
ATOM 1498 C C . LEU A 1 181 ? -19.242 4.938 -20.830 1.00 38.31 181 LEU A C 1
ATOM 1500 O O . LEU A 1 181 ? -19.830 5.810 -21.467 1.00 38.31 181 LEU A O 1
ATOM 1504 N N . THR A 1 182 ? -17.921 4.992 -20.642 1.00 42.28 182 THR A N 1
ATOM 1505 C CA . THR A 1 182 ? -17.071 6.005 -21.299 1.00 42.28 182 THR A CA 1
ATOM 1506 C C . THR A 1 182 ? -16.856 5.693 -22.779 1.00 42.28 182 THR A C 1
ATOM 1508 O O . THR A 1 182 ? -16.868 6.608 -23.598 1.00 42.28 182 THR A O 1
ATOM 1511 N N . ASN A 1 183 ? -16.765 4.414 -23.150 1.00 43.34 183 ASN A N 1
ATOM 1512 C CA . ASN A 1 183 ? -16.662 4.001 -24.552 1.00 43.34 183 ASN A CA 1
ATOM 1513 C C . ASN A 1 183 ? -17.994 4.063 -25.323 1.00 43.34 183 ASN A C 1
ATOM 1515 O O . ASN A 1 183 ? -17.967 4.205 -26.544 1.00 43.34 183 ASN A O 1
ATOM 1519 N N . SER A 1 184 ? -19.153 4.003 -24.654 1.00 38.53 184 SER A N 1
ATOM 1520 C CA . SER A 1 184 ? -20.452 4.205 -25.312 1.00 38.53 184 SER A CA 1
ATOM 1521 C C . SER A 1 184 ? -20.713 5.679 -25.634 1.00 38.53 184 SER A C 1
ATOM 1523 O O . SER A 1 184 ? -21.214 5.978 -26.710 1.00 38.53 184 SER A O 1
ATOM 1525 N N . LYS A 1 185 ? -20.279 6.616 -24.777 1.00 43.06 185 LYS A N 1
ATOM 1526 C CA . LYS A 1 185 ? -20.405 8.064 -25.044 1.00 43.06 185 LYS A CA 1
ATOM 1527 C C . LYS A 1 185 ? -19.546 8.569 -26.211 1.00 43.06 185 LYS A C 1
ATOM 1529 O O . LYS A 1 185 ? -19.880 9.596 -26.788 1.00 43.06 185 LYS A O 1
ATOM 1534 N N . ASN A 1 186 ? -18.494 7.840 -26.586 1.00 42.50 186 ASN A N 1
ATOM 1535 C CA . ASN A 1 186 ? -17.678 8.144 -27.768 1.00 42.50 186 ASN A CA 1
ATOM 1536 C C . ASN A 1 186 ? -18.231 7.538 -29.073 1.00 42.50 186 ASN A C 1
ATOM 1538 O O . ASN A 1 186 ? -17.702 7.838 -30.139 1.00 42.50 186 ASN A O 1
ATOM 1542 N N . ARG A 1 187 ? -19.270 6.689 -29.015 1.00 42.28 187 ARG A N 1
ATOM 1543 C CA . ARG A 1 187 ? -19.952 6.159 -30.211 1.00 42.28 187 ARG A CA 1
ATOM 1544 C C . ARG A 1 187 ? -21.154 6.992 -30.651 1.00 42.28 187 ARG A C 1
ATOM 1546 O O . ARG A 1 187 ? -21.515 6.909 -31.814 1.00 42.28 187 ARG A O 1
ATOM 1553 N N . ASP A 1 188 ? -21.702 7.825 -29.768 1.00 44.66 188 ASP A N 1
ATOM 1554 C CA . ASP A 1 188 ? -22.839 8.708 -30.074 1.00 44.66 188 ASP A CA 1
ATOM 1555 C C . ASP A 1 188 ? -22.403 10.115 -30.554 1.00 44.66 188 ASP A C 1
ATOM 1557 O O . ASP A 1 188 ? -23.214 11.038 -30.599 1.00 44.66 188 ASP A O 1
ATOM 1561 N N . GLN A 1 189 ? -21.117 10.305 -30.886 1.00 45.75 189 GLN A N 1
ATOM 1562 C CA . GLN A 1 189 ? -20.553 11.564 -31.408 1.00 45.75 189 GLN A CA 1
ATOM 1563 C C . GLN A 1 189 ? -19.820 11.408 -32.758 1.00 45.75 189 GLN A C 1
ATOM 1565 O O . GLN A 1 189 ? -19.003 12.260 -33.108 1.00 45.75 189 GLN A O 1
ATOM 1570 N N . ILE A 1 190 ? -20.105 10.344 -33.518 1.00 40.12 190 ILE A N 1
ATOM 1571 C CA . ILE A 1 190 ? -19.652 10.179 -34.912 1.00 40.12 190 ILE A CA 1
ATOM 1572 C C . ILE A 1 190 ? -20.871 10.080 -35.821 1.00 40.12 190 ILE A C 1
ATOM 1574 O O . ILE A 1 190 ? -21.761 9.263 -35.499 1.00 40.12 190 ILE A O 1
#

Sequence (190 aa):
MTLELAELLGKQYLIAAYVEKKIQLVNYIKDGYDKDLPILINNRFLHFTAHINYRSVIVDLYALYGPFGRNNKYSFFRILEPEYEYLIASESRNNLRLNLSNLSRQISTIKNLRHKQIAHYDFEQTESINLNFDNLLLVNGLFESAKEILKQIGMAFVDESLTTSYDFGRRHLELDSLTRLTNSKNRDQI

Organism: NCBI:txid2607653

Secondary structure (DSSP, 8-state):
--HHHHHHHHHHHHHHHHHHHHHHHHHHHHHHHHTT-HHHHT-HHHHHHHHHHHHHHHHHHHHHHSPSSTT-TT-GGGGGSHHHHTTS-HHHHHHHHHHHHHTHHHHHHHHHHHHHHHHTTS--TT-------TTHHHHHHHHHHHHHHHHHHHHTT--TT------HHHHHHHHHHH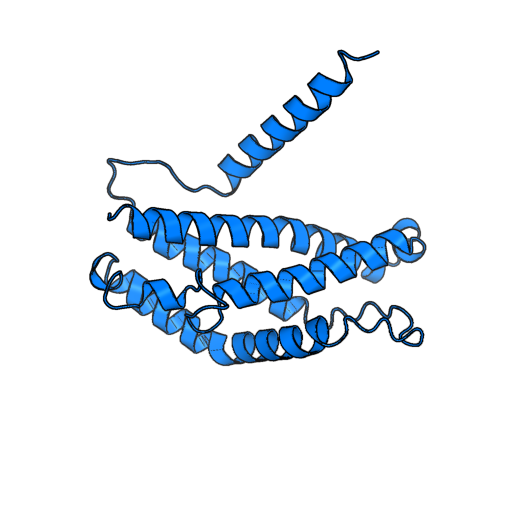HHHHHHHTTTT-

pLDDT: mean 74.34, std 20.02, range [33.81, 95.5]

=== Feature glossary ===
The record interleaves many kinds of information about one protein. Here is each kind framed as the question it answers.

Q: What known structures does this most resemble?
A: Structural nearest neighbors (via Foldseek easy-search vs the PDB). Reported per hit: target PDB id, E-value, and alignment TM-score. A TM-score above ~0.5 is the conventional threshold for 'same fold'.

Q: Where is each backbone atom in 3D?
A: The mmCIF table is the protein's shape written out atom by atom. For each backbone N, Cα, C, and carbonyl O, it records an (x, y, z) coordinate triple in Å plus the residue type, chain letter, and residue number.

Q: What are the backbone torsion angles?
A: The φ/ψ torsion pair specifies the backbone conformation at each residue. φ rotates about the N–Cα bond, ψ about the Cα–C bond. Steric clashes forbid most of the (φ, ψ) plane — the allowed regions (α-helix basin, β-sheet basin, left-handed helix) are the Ramachandran-allowed regions.

Q: Which residues are buried vs exposed?
A: Solvent-accessible surface area (SASA) is the area in Å² traced out by the centre of a 1.4 Å probe sphere (a water molecule) rolled over the protein's van der Waals surface (Shrake–Rupley / Lee–Richards construction). Buried residues have near-zero SASA; fully exposed residues can exceed 200 Å². The total SASA scales roughly with the number of surface residues.

Q: How confident is the AlphaFold model at each residue?
A: pLDDT is the predicted lDDT-Cα score: AlphaFold's confidence that the local environment of each residue (all inter-atomic distances within 15 Å) is correctly placed. It is a per-residue number between 0 and 100, with higher meaning more reliable.

Q: What does the local fold look like, residue by residue?
A: 3Di is Foldseek's structural alphabet. Each residue is assigned one of twenty discrete states based on how its Cα sits relative to its spatial (not sequential) neighbors. Aligning 3Di strings finds structural homologs roughly as well as full 3D superposition, but orders of magnitude faster.

Q: How big and how compact is the whole molecule?
A: Radius of gyration (Rg) is the root-mean-square distance of Cα atoms from their centroid — a single number for overall size and compactness. A globular domain of N residues has Rg ≈ 2.2·N^0.38 Å; an extended or disordered chain has a much larger Rg. The Cα contact count is the number of residue pairs whose Cα atoms are within 8 Å and are more than four positions apart in sequence — a standard proxy for tertiary packing density. The bounding box is the smallest axis-aligned box enclosing all Cα atoms.

Q: Which residues are in helices, strands, or loops?
A: DSSP 8-state secondary structure assigns each residue one of H (α-helix), G (3₁₀-helix), I (π-helix), E (extended β-strand), B (isolated β-bridge), T (hydrogen-bonded turn), S (bend), or '-' (coil). The assignment is computed from backbone hydrogen-bond geometry via the Kabsch–Sander algorithm.

Q: How mobile is each atom in the crystal?
A: Crystallographic B-factors measure how much each atom's electron density is smeared out, in Å². They rise in mobile loops and surface residues and fall in the buried interior. In AlphaFold models this column is repurposed to hold pLDDT instead.

Q: What if only a Cα trace is available?
A: P-SEA three-state annotation labels each residue as helix, strand, or coil based purely on the geometry of the Cα trace. It serves as a fallback when the full backbone (and thus DSSP) is unavailable.

Q: What family and function is it annotated with?
A: Database cross-references. InterPro integrates a dozen domain/family signature databases into unified entries with residue-range hits. GO terms attach function/process/location labels with evidence codes. CATH codes position the fold in a four-level structural taxonomy. Organism is the NCBI-taxonomy species name.

Q: Are the domains correctly placed relative to each other?
A: Predicted Aligned Error (PAE) is an AlphaFold confidence matrix: entry (i, j) is the expected error in the position of residue j, in ångströms, when the prediction is superimposed on the true structure at residue i. Low PAE within a block of residues means that block is internally rigid and well-predicted; high PAE between two blocks means their relative placement is uncertain even if each block individually is confident.

Q: What do the diagnostic plots show?
A: Three diagnostic plots accompany the record. The Cα contact map visualizes the tertiary structure as a 2D adjacency matrix (8 Å cutoff, sequence-local contacts suppressed). The Ramachandran plot shows the distribution of backbone (φ, ψ) torsions, with points in the α and β basins reflecting secondary structure content. The PAE plot shows AlphaFold's inter-residue confidence as a color matrix.

Q: What is the amino-acid chain?
A: Primary structure: the covalent order of the twenty standard amino acids along the backbone. Two proteins with the same sequence will (almost always) fold to the same structure; two with 30% identity often share a fold but not the details.

Q: What do the rendered images show?
A: The six renders are orthographic views along the three Cartesian axes in both directions. Representation (cartoon, sticks, or surface) and color scheme (sequence-rainbow or by-chain) vary across proteins so the training set covers all the common visualization conventions.